Protein AF-0000000085170837 (afdb_homodimer)

InterPro domains:
  IPR007842 HEPN domain [PF05168] (7-121)
  IPR007842 HEPN domain [SM00748] (9-116)

pLDDT: mean 89.17, std 9.28, range [49.88, 97.44]

Solvent-accessible surface area (backbone atoms only — not comparable to full-atom values): 13648 Å² total; per-residue (Å²): 129,58,78,63,39,59,41,30,49,51,49,20,52,46,22,43,51,45,15,51,49,32,64,63,41,80,75,79,62,36,29,35,60,8,21,31,28,13,47,51,17,37,45,34,45,50,44,39,51,33,46,72,69,70,41,82,70,71,97,70,83,52,56,54,62,52,48,58,71,38,32,86,81,38,62,85,51,60,73,53,47,62,66,47,61,43,86,58,74,39,22,68,57,31,72,37,72,94,44,72,49,45,70,68,56,22,51,48,33,43,51,50,25,50,52,48,48,41,51,48,30,49,72,70,70,40,88,117,129,58,79,62,40,59,42,32,49,51,49,20,51,44,22,43,51,46,14,54,50,31,63,62,42,80,74,80,63,37,29,34,61,8,22,33,29,12,47,50,16,37,46,34,46,49,41,38,51,33,44,72,70,70,41,83,70,72,99,68,85,52,57,55,62,51,48,60,71,38,33,86,82,39,61,86,52,60,74,51,47,62,66,47,61,42,87,60,75,38,21,67,58,30,73,38,72,94,44,71,47,46,70,68,55,20,52,50,34,44,51,49,24,50,51,48,49,41,53,49,31,49,74,71,71,42,89,116

Nearest PDB structures (foldseek):
  2hsb-assembly1_A  TM=8.164E-01  e=2.369E-02  Archaeoglobus fulgidus
  3o10-assembly2_C  TM=7.719E-01  e=2.489E-02  Homo sapiens
  2hsb-assembly1_A  TM=8.358E-01  e=2.459E-02  Archaeoglobus fulgidus
  3o10-assembly2_C  TM=7.582E-01  e=2.850E-02  Homo sapiens

Secondary structure (DSSP, 8-state):
--HHHHHHHHHHHHHHHHHHHHHH--SS--THHHHHHHHHHHHHHHHHHHHHTTPPPPS---HHHHHHHHTTT-GGGHHHHHHHHSTT-TTTGGGSTT----HHHHHHHHHHHHHHHHHHHHHTT---/--HHHHHHHHHHHHHHHHHHHHHH--SS--THHHHHHHHHHHHHHHHHHHHHTTPPPPS---HHHHHHHHTTT-GGGHHHHHHHHSTT-TTTGGGSTT----HHHHHHHHHHHHHHHHHHHHHTT---

Sequence (256 aa):
MHPLTAEWISKAKGDFATAQRELRARSSPNYDAACFPAQQCVEKYLKTRLQEAGQVIPRTHDLVVLLNLLLPVEPAWTHLASDLRARTVFGEAFRYPGSSADRTMARDAVRRCAAVRKAVRQSFGLSVMHPLTAEWISKAKGDFATAQRELRARSSPNYDAACFPAQQCVEKYLKTRLQEAGQVIPRTHDLVVLLNLLLPVEPAWTHLASDLRARTVFGEAFRYPGSSADRTMARDAVRRCAAVRKAVRQSFGLSV

Foldseek 3Di:
DPPVLVVLLVLLVVLLVQLVCLLPDDPPRALLRNLQSLLSSLQSLLQSLCVVVVHDRDPDSQNLVSVVSCCVVVVVCPVLNVLSPPPQNVSVVCVDPDDGDDSVSSVSSSVSSVVSSVVSCVVVVHDD/DPPVLVVLLVLLVVLLVQLVCLLPDDPPRALLRNLQSLLSSLQSLLQSLCVVVVHDRDPDSQNLVSVVSCCVVVVVCPVLNVLSPPPQNCSVVCVDPDDGDDSVSSVSSSVSSVVSSVVSCVVVVHDD

Radius of gyration: 18.91 Å; Cα contacts (8 Å, |Δi|>4): 363; chains: 2; bounding box: 36×55×41 Å

Organism: Roseiflexus castenholzii (strain DSM 13941 / HLO8) (NCBI:txid383372)

Structure (mmCIF, N/CA/C/O backbone):
data_AF-0000000085170837-model_v1
#
loop_
_entity.id
_entity.type
_entity.pdbx_description
1 polymer 'HEPN domain protein'
#
loop_
_atom_site.group_PDB
_atom_site.id
_atom_site.type_symbol
_atom_site.label_atom_id
_atom_site.label_alt_id
_atom_site.label_comp_id
_atom_site.label_asym_id
_atom_site.label_entity_id
_atom_site.label_seq_id
_atom_site.pdbx_PDB_ins_code
_atom_site.Cartn_x
_atom_site.Cartn_y
_atom_site.Cartn_z
_atom_site.occupancy
_atom_site.B_iso_or_equiv
_atom_site.auth_seq_id
_atom_site.auth_comp_id
_atom_site.auth_asym_id
_atom_site.auth_atom_id
_atom_site.pdbx_PDB_model_num
ATOM 1 N N . MET A 1 1 ? 9.133 -27.203 0.614 1 67.5 1 MET A N 1
ATOM 2 C CA . MET A 1 1 ? 8.828 -25.781 0.446 1 67.5 1 MET A CA 1
ATOM 3 C C . MET A 1 1 ? 9.797 -24.922 1.242 1 67.5 1 MET A C 1
ATOM 5 O O . MET A 1 1 ? 10.094 -25.219 2.402 1 67.5 1 MET A O 1
ATOM 9 N N . HIS A 1 2 ? 10.477 -23.844 0.53 1 75.88 2 HIS A N 1
ATOM 10 C CA . HIS A 1 2 ? 11.375 -22.938 1.221 1 75.88 2 HIS A CA 1
ATOM 11 C C . HIS A 1 2 ? 10.672 -22.25 2.387 1 75.88 2 HIS A C 1
ATOM 13 O O . HIS A 1 2 ? 9.484 -21.938 2.303 1 75.88 2 HIS A O 1
ATOM 19 N N . PRO A 1 3 ? 11.328 -22.281 3.48 1 74.25 3 PRO A N 1
ATOM 20 C CA . PRO A 1 3 ? 10.703 -21.703 4.672 1 74.25 3 PRO A CA 1
ATOM 21 C C . PRO A 1 3 ? 10.117 -20.328 4.414 1 74.25 3 PRO A C 1
ATOM 23 O O . PRO A 1 3 ? 9.086 -19.969 4.988 1 74.25 3 PRO A O 1
ATOM 26 N N . LEU A 1 4 ? 10.742 -19.625 3.502 1 80.25 4 LEU A N 1
ATOM 27 C CA . LEU A 1 4 ? 10.281 -18.266 3.238 1 80.25 4 LEU A CA 1
ATOM 28 C C . LEU A 1 4 ? 9.07 -18.281 2.309 1 80.25 4 LEU A C 1
ATOM 30 O O . LEU A 1 4 ? 8.336 -17.297 2.236 1 80.25 4 LEU A O 1
ATOM 34 N N . THR A 1 5 ? 8.891 -19.406 1.718 1 84.06 5 THR A N 1
ATOM 35 C CA . THR A 1 5 ? 7.789 -19.516 0.766 1 84.06 5 THR A CA 1
ATOM 36 C C . THR A 1 5 ? 6.445 -19.391 1.475 1 84.06 5 THR A C 1
ATOM 38 O O . THR A 1 5 ? 5.562 -18.656 1.01 1 84.06 5 THR A O 1
ATOM 41 N N . ALA A 1 6 ? 6.355 -19.969 2.594 1 87.5 6 ALA A N 1
ATOM 42 C CA . ALA A 1 6 ? 5.105 -19.922 3.352 1 87.5 6 ALA A CA 1
ATOM 43 C C . ALA A 1 6 ? 4.777 -18.5 3.785 1 87.5 6 ALA A C 1
ATOM 45 O O . ALA A 1 6 ? 3.613 -18.094 3.758 1 87.5 6 ALA A O 1
ATOM 46 N N . GLU A 1 7 ? 5.777 -17.781 4.129 1 88.94 7 GLU A N 1
ATOM 47 C CA . GLU A 1 7 ? 5.562 -16.406 4.559 1 88.94 7 GLU A CA 1
ATOM 48 C C . GLU A 1 7 ? 5.152 -15.516 3.389 1 88.94 7 GLU A C 1
ATOM 50 O O . GLU A 1 7 ? 4.273 -14.656 3.527 1 88.94 7 GLU A O 1
ATOM 55 N N . TRP A 1 8 ? 5.766 -15.742 2.287 1 90.38 8 TRP A N 1
ATOM 56 C CA . TRP A 1 8 ? 5.402 -15 1.086 1 90.38 8 TRP A CA 1
ATOM 57 C C . TRP A 1 8 ? 3.953 -15.273 0.695 1 90.38 8 TRP A C 1
ATOM 59 O O . TRP A 1 8 ? 3.215 -14.344 0.345 1 90.38 8 TRP A O 1
ATOM 69 N N . ILE A 1 9 ? 3.615 -16.5 0.826 1 92.06 9 ILE A N 1
ATOM 70 C CA . ILE A 1 9 ? 2.254 -16.891 0.475 1 92.06 9 ILE A CA 1
ATOM 71 C C . ILE A 1 9 ? 1.269 -16.25 1.451 1 92.06 9 ILE A C 1
ATOM 73 O O . ILE A 1 9 ? 0.206 -15.773 1.048 1 92.06 9 ILE A O 1
ATOM 77 N N . SER A 1 10 ? 1.671 -16.219 2.656 1 92.81 10 SER A N 1
ATOM 78 C CA . SER A 1 10 ? 0.814 -15.609 3.664 1 92.81 10 SER A CA 1
ATOM 79 C C . SER A 1 10 ? 0.611 -14.125 3.383 1 92.81 10 SER A C 1
ATOM 81 O O . SER A 1 10 ? -0.512 -13.617 3.459 1 92.81 10 SER A O 1
ATOM 83 N N . LYS A 1 11 ? 1.678 -13.438 3.045 1 95.06 11 LYS A N 1
ATOM 84 C CA . LYS A 1 11 ? 1.592 -12.016 2.705 1 95.06 11 LYS A CA 1
ATOM 85 C C . LYS A 1 11 ? 0.742 -11.805 1.455 1 95.06 11 LYS A C 1
ATOM 87 O O . LYS A 1 11 ? -0.06 -10.867 1.396 1 95.06 11 LYS A O 1
ATOM 92 N N . ALA A 1 12 ? 0.927 -12.656 0.524 1 95.75 12 ALA A N 1
ATOM 93 C CA . ALA A 1 12 ? 0.156 -12.547 -0.712 1 95.75 12 ALA A CA 1
ATOM 94 C C . ALA A 1 12 ? -1.332 -12.773 -0.451 1 95.75 12 ALA A C 1
ATOM 96 O O . ALA A 1 12 ? -2.178 -12.07 -1.01 1 95.75 12 ALA A O 1
ATOM 97 N N . LYS A 1 13 ? -1.64 -13.742 0.398 1 95.19 13 LYS A N 1
ATOM 98 C CA . LYS A 1 13 ? -3.023 -13.992 0.786 1 95.19 13 LYS A CA 1
ATOM 99 C C . LYS A 1 13 ? -3.645 -12.773 1.453 1 95.19 13 LYS A C 1
ATOM 101 O O . LYS A 1 13 ? -4.797 -12.43 1.187 1 95.19 13 LYS A O 1
ATOM 106 N N . GLY A 1 14 ? -2.877 -12.164 2.281 1 96 14 GLY A N 1
ATOM 107 C CA . GLY A 1 14 ? -3.334 -10.938 2.92 1 96 14 GLY A CA 1
ATOM 108 C C . GLY A 1 14 ? -3.605 -9.82 1.935 1 96 14 GLY A C 1
ATOM 109 O O . GLY A 1 14 ? -4.613 -9.117 2.045 1 96 14 GLY A O 1
ATOM 110 N N . ASP A 1 15 ? -2.701 -9.664 1.006 1 96.5 15 ASP A N 1
ATOM 111 C CA . ASP A 1 15 ? -2.887 -8.648 -0.028 1 96.5 15 ASP A CA 1
ATOM 112 C C . ASP A 1 15 ? -4.164 -8.906 -0.824 1 96.5 15 ASP A C 1
ATOM 114 O O . ASP A 1 15 ? -4.902 -7.969 -1.135 1 96.5 15 ASP A O 1
ATOM 118 N N . PHE A 1 16 ? -4.387 -10.164 -1.108 1 96.88 16 PHE A N 1
ATOM 119 C CA . PHE A 1 16 ? -5.57 -10.516 -1.885 1 96.88 16 PHE A CA 1
ATOM 120 C C . PHE A 1 16 ? -6.844 -10.18 -1.111 1 96.88 16 PHE A C 1
ATOM 122 O O . PHE A 1 16 ? -7.773 -9.594 -1.662 1 96.88 16 PHE A O 1
ATOM 129 N N . ALA A 1 17 ? -6.867 -10.539 0.112 1 97.38 17 ALA A N 1
ATOM 130 C CA . ALA A 1 17 ? -8.023 -10.25 0.959 1 97.38 17 ALA A CA 1
ATOM 131 C C . ALA A 1 17 ? -8.266 -8.75 1.058 1 97.38 17 ALA A C 1
ATOM 133 O O . ALA A 1 17 ? -9.414 -8.297 0.989 1 97.38 17 ALA A O 1
ATOM 134 N N . THR A 1 18 ? -7.223 -8.008 1.18 1 97.12 18 THR A N 1
ATOM 135 C CA . THR A 1 18 ? -7.316 -6.555 1.252 1 97.12 18 THR A CA 1
ATOM 136 C C . THR A 1 18 ? -7.863 -5.984 -0.053 1 97.12 18 THR A C 1
ATOM 138 O O . THR A 1 18 ? -8.75 -5.129 -0.039 1 97.12 18 THR A O 1
ATOM 141 N N . ALA A 1 19 ? -7.332 -6.422 -1.154 1 96.56 19 ALA A N 1
ATOM 142 C CA . ALA A 1 19 ? -7.793 -5.949 -2.457 1 96.56 19 ALA A CA 1
ATOM 143 C C . ALA A 1 19 ? -9.289 -6.191 -2.627 1 96.56 19 ALA A C 1
ATOM 145 O O . ALA A 1 19 ? -10.016 -5.309 -3.09 1 96.56 19 ALA A O 1
ATOM 146 N N . GLN A 1 20 ? -9.688 -7.344 -2.229 1 97.19 20 GLN A N 1
ATOM 147 C CA . GLN A 1 20 ? -11.102 -7.695 -2.336 1 97.19 20 GLN A CA 1
ATOM 148 C C . GLN A 1 20 ? -11.961 -6.805 -1.44 1 97.19 20 GLN A C 1
ATOM 150 O O . GLN A 1 20 ? -13.023 -6.336 -1.856 1 97.19 20 GLN A O 1
ATOM 155 N N . ARG A 1 21 ? -11.484 -6.613 -0.274 1 96.88 21 ARG A N 1
ATOM 156 C CA . ARG A 1 21 ? -12.227 -5.777 0.668 1 96.88 21 ARG A CA 1
ATOM 157 C C . ARG A 1 21 ? -12.344 -4.348 0.153 1 96.88 21 ARG A C 1
ATOM 159 O O . ARG A 1 21 ? -13.422 -3.752 0.211 1 96.88 21 ARG A O 1
ATOM 166 N N . GLU A 1 22 ? -11.273 -3.805 -0.347 1 96.62 22 GLU A N 1
ATOM 167 C CA . GLU A 1 22 ? -11.289 -2.43 -0.838 1 96.62 22 GLU A CA 1
ATOM 168 C C . GLU A 1 22 ? -12.156 -2.301 -2.084 1 96.62 22 GLU A C 1
ATOM 170 O O . GLU A 1 22 ? -12.82 -1.277 -2.283 1 96.62 22 GLU A O 1
ATOM 175 N N . LEU A 1 23 ? -12.141 -3.293 -2.891 1 96.5 23 LEU A N 1
ATOM 176 C CA . LEU A 1 23 ? -12.992 -3.281 -4.074 1 96.5 23 LEU A CA 1
ATOM 177 C C . LEU A 1 23 ? -14.469 -3.221 -3.682 1 96.5 23 LEU A C 1
ATOM 179 O O . LEU A 1 23 ? -15.266 -2.582 -4.367 1 96.5 23 LEU A O 1
ATOM 183 N N . ARG A 1 24 ? -14.789 -3.768 -2.58 1 95.94 24 ARG A N 1
ATOM 184 C CA . ARG A 1 24 ? -16.188 -3.926 -2.182 1 95.94 24 ARG A CA 1
ATOM 185 C C . ARG A 1 24 ? -16.609 -2.816 -1.226 1 95.94 24 ARG A C 1
ATOM 187 O O . ARG A 1 24 ? -17.766 -2.752 -0.818 1 95.94 24 ARG A O 1
ATOM 194 N N . ALA A 1 25 ? -15.695 -2.021 -0.853 1 94.75 25 ALA A N 1
ATOM 195 C CA . ALA A 1 25 ? -16.016 -0.978 0.12 1 94.75 25 ALA A CA 1
ATOM 196 C C . ALA A 1 25 ? -17.172 -0.114 -0.359 1 94.75 25 ALA A C 1
ATOM 198 O O . ALA A 1 25 ? -17.156 0.392 -1.483 1 94.75 25 ALA A O 1
ATOM 199 N N . ARG A 1 26 ? -18.109 0.093 0.498 1 92.06 26 ARG A N 1
ATOM 200 C CA . ARG A 1 26 ? -19.312 0.86 0.152 1 92.06 26 ARG A CA 1
ATOM 201 C C . ARG A 1 26 ? -19.172 2.312 0.597 1 92.06 26 ARG A C 1
ATOM 203 O O . ARG A 1 26 ? -19.625 3.225 -0.103 1 92.06 26 ARG A O 1
ATOM 210 N N . SER A 1 27 ? -18.578 2.463 1.755 1 90.5 27 SER A N 1
ATOM 211 C CA . SER A 1 27 ? -18.359 3.809 2.277 1 90.5 27 SER A CA 1
ATOM 212 C C . SER A 1 27 ? -16.969 4.324 1.925 1 90.5 27 SER A C 1
ATOM 214 O O . SER A 1 27 ? -15.969 3.656 2.191 1 90.5 27 SER A O 1
ATOM 216 N N . SER A 1 28 ? -16.844 5.457 1.284 1 92.38 28 SER A N 1
ATOM 217 C CA . SER A 1 28 ? -15.594 6.098 0.884 1 92.38 28 SER A CA 1
ATOM 218 C C . SER A 1 28 ? -14.75 5.176 0.009 1 92.38 28 SER A C 1
ATOM 220 O O . SER A 1 28 ? -13.594 4.895 0.327 1 92.38 28 SER A O 1
ATOM 222 N N . PRO A 1 29 ? -15.422 4.77 -1.043 1 94.44 29 PRO A N 1
ATOM 223 C CA . PRO A 1 29 ? -14.672 3.867 -1.922 1 94.44 29 PRO A CA 1
ATOM 224 C C . PRO A 1 29 ? -13.359 4.477 -2.408 1 94.44 29 PRO A C 1
ATOM 226 O O . PRO A 1 29 ? -13.297 5.676 -2.686 1 94.44 29 PRO A O 1
ATOM 229 N N . ASN A 1 30 ? -12.297 3.682 -2.379 1 94.62 30 ASN A N 1
ATOM 230 C CA . ASN A 1 30 ? -10.961 4.004 -2.881 1 94.62 30 ASN A CA 1
ATOM 231 C C . ASN A 1 30 ? -10.406 2.893 -3.764 1 94.62 30 ASN A C 1
ATOM 233 O O . ASN A 1 30 ? -9.719 1.993 -3.277 1 94.62 30 ASN A O 1
ATOM 237 N N . TYR A 1 31 ? -10.586 3.092 -5.027 1 95.25 31 TYR A N 1
ATOM 238 C CA . TYR A 1 31 ? -10.242 2.014 -5.949 1 95.25 31 TYR A CA 1
ATOM 239 C C . TYR A 1 31 ? -8.727 1.924 -6.141 1 95.25 31 TYR A C 1
ATOM 241 O O . TYR A 1 31 ? -8.203 0.865 -6.492 1 95.25 31 TYR A O 1
ATOM 249 N N . ASP A 1 32 ? -8.008 2.994 -5.891 1 94.12 32 ASP A N 1
ATOM 250 C CA . ASP A 1 32 ? -6.551 2.936 -5.848 1 94.12 32 ASP A CA 1
ATOM 251 C C . ASP A 1 32 ? -6.074 1.904 -4.828 1 94.12 32 ASP A C 1
ATOM 253 O O . ASP A 1 32 ? -5.117 1.168 -5.082 1 94.12 32 ASP A O 1
ATOM 257 N N . ALA A 1 33 ? -6.809 1.872 -3.736 1 95.5 33 ALA A N 1
ATOM 258 C CA . ALA A 1 33 ? -6.434 1.033 -2.602 1 95.5 33 ALA A CA 1
ATOM 259 C C . ALA A 1 33 ? -6.742 -0.435 -2.879 1 95.5 33 ALA A C 1
ATOM 261 O O . ALA A 1 33 ? -6.277 -1.32 -2.158 1 95.5 33 ALA A O 1
ATOM 262 N N . ALA A 1 34 ? -7.512 -0.725 -3.889 1 95.5 34 ALA A N 1
ATOM 263 C CA . ALA A 1 34 ? -7.715 -2.105 -4.324 1 95.5 34 ALA A CA 1
ATOM 264 C C . ALA A 1 34 ? -6.625 -2.539 -5.301 1 95.5 34 ALA A C 1
ATOM 266 O O . ALA A 1 34 ? -6.188 -3.691 -5.277 1 95.5 34 ALA A O 1
ATOM 267 N N . CYS A 1 35 ? -6.191 -1.585 -6.047 1 93.81 35 CYS A N 1
ATOM 268 C CA . CYS A 1 35 ? -5.25 -1.901 -7.117 1 93.81 35 CYS A CA 1
ATOM 269 C C . CYS A 1 35 ? -3.863 -2.195 -6.555 1 93.81 35 CYS A C 1
ATOM 271 O O . CYS A 1 35 ? -3.195 -3.129 -7 1 93.81 35 CYS A O 1
ATOM 273 N N . PHE A 1 36 ? -3.42 -1.497 -5.555 1 92.88 36 PHE A N 1
ATOM 274 C CA . PHE A 1 36 ? -2.07 -1.645 -5.023 1 92.88 36 PHE A CA 1
ATOM 275 C C . PHE A 1 36 ? -1.888 -3.014 -4.379 1 92.88 36 PHE A C 1
ATOM 277 O O . PHE A 1 36 ? -0.98 -3.762 -4.746 1 92.88 36 PHE A O 1
ATOM 284 N N . PRO A 1 37 ? -2.779 -3.35 -3.523 1 95.69 37 PRO A N 1
ATOM 285 C CA . PRO A 1 37 ? -2.611 -4.684 -2.943 1 95.69 37 PRO A CA 1
ATOM 286 C C . PRO A 1 37 ? -2.773 -5.801 -3.973 1 95.69 37 PRO A C 1
ATOM 288 O O . PRO A 1 37 ? -2.145 -6.855 -3.85 1 95.69 37 PRO A O 1
ATOM 291 N N . ALA A 1 38 ? -3.629 -5.609 -4.914 1 94.88 38 ALA A N 1
ATOM 292 C CA . ALA A 1 38 ? -3.752 -6.609 -5.969 1 94.88 38 ALA A CA 1
ATOM 293 C C . ALA A 1 38 ? -2.422 -6.816 -6.691 1 94.88 38 ALA A C 1
ATOM 295 O O . ALA A 1 38 ? -2.018 -7.953 -6.945 1 94.88 38 ALA A O 1
ATOM 296 N N . GLN A 1 39 ? -1.828 -5.734 -6.992 1 93.19 39 GLN A N 1
ATOM 297 C CA . GLN A 1 39 ? -0.528 -5.809 -7.652 1 93.19 39 GLN A CA 1
ATOM 298 C C . GLN A 1 39 ? 0.51 -6.465 -6.75 1 93.19 39 GLN A C 1
ATOM 300 O O . GLN A 1 39 ? 1.306 -7.289 -7.203 1 93.19 39 GLN A O 1
ATOM 305 N N . GLN A 1 40 ? 0.543 -6.07 -5.477 1 93.94 40 GLN A N 1
ATOM 306 C CA . GLN A 1 40 ? 1.468 -6.668 -4.52 1 93.94 40 GLN A CA 1
ATOM 307 C C . GLN A 1 40 ? 1.232 -8.172 -4.395 1 93.94 40 GLN A C 1
ATOM 309 O O . GLN A 1 40 ? 2.184 -8.945 -4.277 1 93.94 40 GLN A O 1
ATOM 314 N N . CYS A 1 41 ? 0.014 -8.539 -4.406 1 95.44 41 CYS A N 1
ATOM 315 C CA . CYS A 1 41 ? -0.351 -9.953 -4.348 1 95.44 41 CYS A CA 1
ATOM 316 C C . CYS A 1 41 ? 0.255 -10.727 -5.516 1 95.44 41 CYS A C 1
ATOM 318 O O . CYS A 1 41 ? 0.919 -11.742 -5.312 1 95.44 41 CYS A O 1
ATOM 320 N N . VAL A 1 42 ? 0.062 -10.188 -6.688 1 94.69 42 VAL A N 1
ATOM 321 C CA . VAL A 1 42 ? 0.585 -10.828 -7.891 1 94.69 42 VAL A CA 1
ATOM 322 C C . VAL A 1 42 ? 2.107 -10.922 -7.809 1 94.69 42 VAL A C 1
ATOM 324 O O . VAL A 1 42 ? 2.688 -11.977 -8.062 1 94.69 42 VAL A O 1
ATOM 327 N N . GLU A 1 43 ? 2.684 -9.859 -7.457 1 94.06 43 GLU A N 1
ATOM 328 C CA . GLU A 1 43 ? 4.137 -9.805 -7.332 1 94.06 43 GLU A CA 1
ATOM 329 C C . GLU A 1 43 ? 4.652 -10.875 -6.375 1 94.06 43 GLU A C 1
ATOM 331 O O . GLU A 1 43 ? 5.57 -11.625 -6.711 1 94.06 43 GLU A O 1
ATOM 336 N N . LYS A 1 44 ? 4.078 -10.961 -5.254 1 95 44 LYS A N 1
ATOM 337 C CA . LYS A 1 44 ? 4.535 -11.891 -4.23 1 95 44 LYS A CA 1
ATOM 338 C C . LYS A 1 44 ? 4.344 -13.336 -4.68 1 95 44 LYS A C 1
ATOM 340 O O . LYS A 1 44 ? 5.207 -14.188 -4.449 1 95 44 LYS A O 1
ATOM 345 N N . TYR A 1 45 ? 3.252 -13.617 -5.281 1 95.06 45 TYR A N 1
ATOM 346 C CA . TYR A 1 45 ? 3.029 -14.969 -5.777 1 95.06 45 TYR A CA 1
ATOM 347 C C . TYR A 1 45 ? 4.047 -15.336 -6.852 1 95.06 45 TYR A C 1
ATOM 349 O O . TYR A 1 45 ? 4.59 -16.438 -6.852 1 95.06 45 TYR A O 1
ATOM 357 N N . LEU A 1 46 ? 4.312 -14.438 -7.75 1 94.5 46 LEU A N 1
ATOM 358 C CA . LEU A 1 46 ? 5.301 -14.711 -8.789 1 94.5 46 LEU A CA 1
ATOM 359 C C . LEU A 1 46 ? 6.688 -14.906 -8.18 1 94.5 46 LEU A C 1
ATOM 361 O O . LEU A 1 46 ? 7.414 -15.828 -8.57 1 94.5 46 LEU A O 1
ATOM 365 N N . LYS A 1 47 ? 7.027 -14.125 -7.227 1 94.19 47 LYS A N 1
ATOM 366 C CA . LYS A 1 47 ? 8.328 -14.227 -6.574 1 94.19 47 LYS A CA 1
ATOM 367 C C . LYS A 1 47 ? 8.445 -15.531 -5.789 1 94.19 47 LYS A C 1
ATOM 369 O O . LYS A 1 47 ? 9.516 -16.141 -5.738 1 94.19 47 LYS A O 1
ATOM 374 N N . THR A 1 48 ? 7.367 -15.859 -5.168 1 93.56 48 THR A N 1
ATOM 375 C CA . THR A 1 48 ? 7.359 -17.125 -4.445 1 93.56 48 THR A CA 1
ATOM 376 C C . THR A 1 48 ? 7.637 -18.297 -5.395 1 93.56 48 THR A C 1
ATOM 378 O O . THR A 1 48 ? 8.406 -19.203 -5.066 1 93.56 48 THR A O 1
ATOM 381 N N . ARG A 1 49 ? 7.047 -18.281 -6.531 1 94.25 49 ARG A N 1
ATOM 382 C CA . ARG A 1 49 ? 7.246 -19.344 -7.508 1 94.25 49 ARG A CA 1
ATOM 383 C C . ARG A 1 49 ? 8.68 -19.344 -8.031 1 94.25 49 ARG A C 1
ATOM 385 O O . ARG A 1 49 ? 9.258 -20.406 -8.281 1 94.25 49 ARG A O 1
ATOM 392 N N . LEU A 1 50 ? 9.18 -18.156 -8.258 1 93.75 50 LEU A N 1
ATOM 393 C CA . LEU A 1 50 ? 10.578 -18.047 -8.664 1 93.75 50 LEU A CA 1
ATOM 394 C C . LEU A 1 50 ? 11.5 -18.688 -7.625 1 93.75 50 LEU A C 1
ATOM 396 O O . LEU A 1 50 ? 12.375 -19.484 -7.969 1 93.75 50 LEU A O 1
ATOM 400 N N . GLN A 1 51 ? 11.25 -18.375 -6.422 1 90.69 51 GLN A N 1
ATOM 401 C CA . GLN A 1 51 ? 12.047 -18.938 -5.332 1 90.69 51 GLN A CA 1
ATOM 402 C C . GLN A 1 51 ? 11.961 -20.469 -5.309 1 90.69 51 GLN A C 1
ATOM 404 O O . GLN A 1 51 ? 12.977 -21.141 -5.145 1 90.69 51 GLN A O 1
ATOM 409 N N . GLU A 1 52 ? 10.812 -20.969 -5.453 1 91.62 52 GLU A N 1
ATOM 410 C CA . GLU A 1 52 ? 10.602 -22.406 -5.418 1 91.62 52 GLU A CA 1
ATOM 411 C C . GLU A 1 52 ? 11.25 -23.094 -6.617 1 91.62 52 GLU A C 1
ATOM 413 O O . GLU A 1 52 ? 11.586 -24.281 -6.555 1 91.62 52 GLU A O 1
ATOM 418 N N . ALA A 1 53 ? 11.359 -22.375 -7.672 1 91.94 53 ALA A N 1
ATOM 419 C CA . ALA A 1 53 ? 12 -22.906 -8.875 1 91.94 53 ALA A CA 1
ATOM 420 C C . ALA A 1 53 ? 13.523 -22.797 -8.781 1 91.94 53 ALA A C 1
ATOM 422 O O . ALA A 1 53 ? 14.234 -23.156 -9.719 1 91.94 53 ALA A O 1
ATOM 423 N N . GLY A 1 54 ? 14 -22.25 -7.684 1 88.94 54 GLY A N 1
ATOM 424 C CA . GLY A 1 54 ? 15.438 -22.141 -7.477 1 88.94 54 GLY A CA 1
ATOM 425 C C . GLY A 1 54 ? 16.062 -20.953 -8.172 1 88.94 54 GLY A C 1
ATOM 426 O O . GLY A 1 54 ? 17.266 -20.906 -8.391 1 88.94 54 GLY A O 1
ATOM 427 N N . GLN A 1 55 ? 15.211 -20.109 -8.578 1 89.56 55 GLN A N 1
ATOM 428 C CA . GLN A 1 55 ? 15.695 -18.922 -9.258 1 89.56 55 GLN A CA 1
ATOM 429 C C . GLN A 1 55 ? 15.914 -17.781 -8.266 1 89.56 55 GLN A C 1
ATOM 431 O O . GLN A 1 55 ? 15.32 -17.75 -7.191 1 89.56 55 GLN A O 1
ATOM 436 N N . VAL A 1 56 ? 16.781 -16.906 -8.641 1 87.25 56 VAL A N 1
ATOM 437 C CA . VAL A 1 56 ? 17.016 -15.703 -7.844 1 87.25 56 VAL A CA 1
ATOM 438 C C . VAL A 1 56 ? 15.844 -14.734 -8.008 1 87.25 56 VAL A C 1
ATOM 440 O O . VAL A 1 56 ? 15.383 -14.5 -9.125 1 87.25 56 VAL A O 1
ATOM 443 N N . ILE A 1 57 ? 15.367 -14.258 -6.922 1 86.44 57 ILE A N 1
ATOM 444 C CA . ILE A 1 57 ? 14.305 -13.258 -6.957 1 86.44 57 ILE A CA 1
ATOM 445 C C . ILE A 1 57 ? 14.891 -11.898 -7.328 1 86.44 57 ILE A C 1
ATOM 447 O O . ILE A 1 57 ? 15.711 -11.352 -6.594 1 86.44 57 ILE A O 1
ATOM 451 N N . PRO A 1 58 ? 14.469 -11.367 -8.398 1 89.44 58 PRO A N 1
ATOM 452 C CA . PRO A 1 58 ? 15.016 -10.062 -8.797 1 89.44 58 PRO A CA 1
A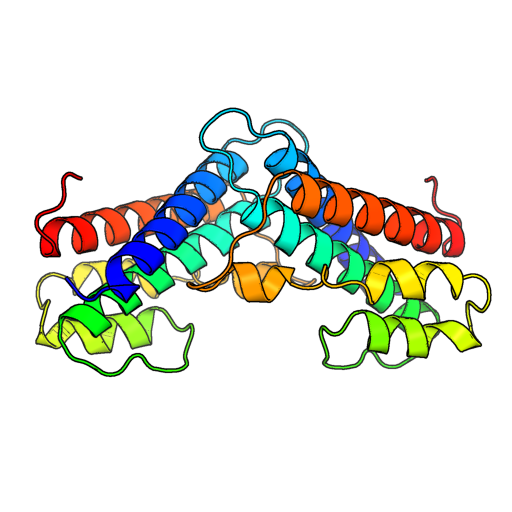TOM 453 C C . PRO A 1 58 ? 14.469 -8.914 -7.957 1 89.44 58 PRO A C 1
ATOM 455 O O . PRO A 1 58 ? 13.422 -9.047 -7.32 1 89.44 58 PRO A O 1
ATOM 458 N N . ARG A 1 59 ? 15.211 -7.809 -7.965 1 86.88 59 ARG A N 1
ATOM 459 C CA . ARG A 1 59 ? 14.766 -6.602 -7.273 1 86.88 59 ARG A CA 1
ATOM 460 C C . ARG A 1 59 ? 13.906 -5.734 -8.188 1 86.88 59 ARG A C 1
ATOM 462 O O . ARG A 1 59 ? 14.328 -4.664 -8.617 1 86.88 59 ARG A O 1
ATOM 469 N N . THR A 1 60 ? 12.805 -6.176 -8.609 1 86.69 60 THR A N 1
ATOM 470 C CA . THR A 1 60 ? 11.875 -5.445 -9.461 1 86.69 60 THR A CA 1
ATOM 471 C C . THR A 1 60 ? 10.43 -5.719 -9.047 1 86.69 60 THR A C 1
ATOM 473 O O . THR A 1 60 ? 10.125 -6.777 -8.492 1 86.69 60 THR A O 1
ATOM 476 N N . HIS A 1 61 ? 9.656 -4.734 -9.352 1 86.56 61 HIS A N 1
ATOM 477 C CA . HIS A 1 61 ? 8.227 -4.887 -9.117 1 86.56 61 HIS A CA 1
ATOM 478 C C . HIS A 1 61 ? 7.465 -5.035 -10.43 1 86.56 61 HIS A C 1
ATOM 480 O O . HIS A 1 61 ? 6.234 -5.082 -10.43 1 86.56 61 HIS A O 1
ATOM 486 N N . ASP A 1 62 ? 8.18 -5.125 -11.453 1 88.19 62 ASP A N 1
ATOM 487 C CA . ASP A 1 62 ? 7.543 -5.27 -12.758 1 88.19 62 ASP A CA 1
ATOM 488 C C . ASP A 1 62 ? 6.996 -6.684 -12.945 1 88.19 62 ASP A C 1
ATOM 490 O O . ASP A 1 62 ? 7.766 -7.641 -13.062 1 88.19 62 ASP A O 1
ATOM 494 N N . LEU A 1 63 ? 5.746 -6.754 -13.094 1 91.44 63 LEU A N 1
ATOM 495 C CA . LEU A 1 63 ? 5.074 -8.047 -13.109 1 91.44 63 LEU A CA 1
ATOM 496 C C . LEU A 1 63 ? 5.391 -8.805 -14.391 1 91.44 63 LEU A C 1
ATOM 498 O O . LEU A 1 63 ? 5.488 -10.039 -14.383 1 91.44 63 LEU A O 1
ATOM 502 N N . VAL A 1 64 ? 5.551 -8.078 -15.461 1 89.75 64 VAL A N 1
ATOM 503 C CA . VAL A 1 64 ? 5.84 -8.711 -16.75 1 89.75 64 VAL A 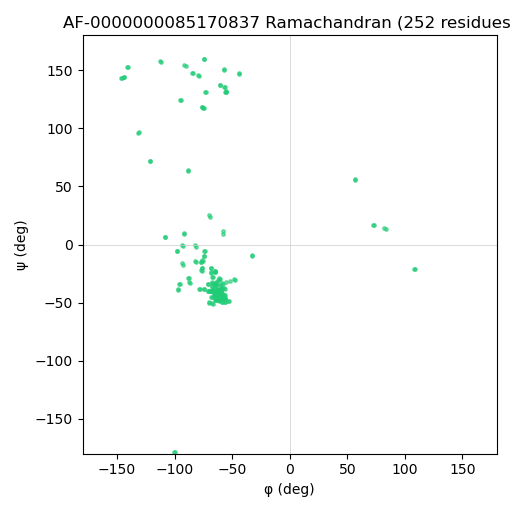CA 1
ATOM 504 C C . VAL A 1 64 ? 7.242 -9.312 -16.719 1 89.75 64 VAL A C 1
ATOM 506 O O . VAL A 1 64 ? 7.457 -10.43 -17.203 1 89.75 64 VAL A O 1
ATOM 509 N N . VAL A 1 65 ? 8.133 -8.617 -16.141 1 91.44 65 VAL A N 1
ATOM 510 C CA . VAL A 1 65 ? 9.5 -9.117 -16 1 91.44 65 VAL A CA 1
ATOM 511 C C . VAL A 1 65 ? 9.5 -10.383 -15.148 1 91.44 65 VAL A C 1
ATOM 513 O O . VAL A 1 65 ? 10.133 -11.383 -15.508 1 91.44 65 VAL A O 1
ATOM 516 N N . LEU A 1 66 ? 8.773 -10.367 -14.078 1 93.56 66 LEU A N 1
ATOM 517 C CA . LEU A 1 66 ? 8.695 -11.516 -13.188 1 93.56 66 LEU A CA 1
ATOM 518 C C . LEU A 1 66 ? 8.094 -12.719 -13.898 1 93.56 66 LEU A C 1
ATOM 520 O O . LEU A 1 66 ? 8.602 -13.836 -13.781 1 93.56 66 LEU A O 1
ATOM 524 N N . LEU A 1 67 ? 7.078 -12.477 -14.609 1 93.56 67 LEU A N 1
ATOM 525 C CA . LEU A 1 67 ? 6.43 -13.562 -15.344 1 93.56 67 LEU A CA 1
ATOM 526 C C . LEU A 1 67 ? 7.367 -14.156 -16.391 1 93.56 67 LEU A C 1
ATOM 528 O O . LEU A 1 67 ? 7.473 -15.375 -16.516 1 93.56 67 LEU A O 1
ATOM 532 N N . ASN A 1 68 ? 8.047 -13.297 -17.062 1 93.38 68 ASN A N 1
ATOM 533 C CA . ASN A 1 68 ? 8.961 -13.758 -18.109 1 93.38 68 ASN A CA 1
ATOM 534 C C . ASN A 1 68 ? 10.047 -14.664 -17.547 1 93.38 68 ASN A C 1
ATOM 536 O O . ASN A 1 68 ? 10.461 -15.625 -18.188 1 93.38 68 ASN A O 1
ATOM 540 N N . LEU A 1 69 ? 10.461 -14.391 -16.406 1 94.69 69 LEU A N 1
ATOM 541 C CA . LEU A 1 69 ? 11.469 -15.211 -15.742 1 94.69 69 LEU A CA 1
ATOM 542 C C . LEU A 1 69 ? 10.906 -16.578 -15.391 1 94.69 69 LEU A C 1
ATOM 544 O O . LEU A 1 69 ? 11.656 -17.547 -15.266 1 94.69 69 LEU A O 1
ATOM 548 N N . LEU A 1 70 ? 9.625 -16.641 -15.266 1 95.75 70 LEU A N 1
ATOM 549 C CA . LEU A 1 70 ? 8.992 -17.875 -14.82 1 95.75 70 LEU A CA 1
ATOM 550 C C . LEU A 1 70 ? 8.578 -18.734 -16.016 1 95.75 70 LEU A C 1
ATOM 552 O O . LEU A 1 70 ? 8.328 -19.922 -15.867 1 95.75 70 LEU A O 1
ATOM 556 N N . LEU A 1 71 ? 8.508 -18.156 -17.188 1 94.31 71 LEU A N 1
ATOM 557 C CA . LEU A 1 71 ? 7.93 -18.844 -18.344 1 94.31 71 LEU A CA 1
ATOM 558 C C . LEU A 1 71 ? 8.75 -20.062 -18.719 1 94.31 71 LEU A C 1
ATOM 560 O O . LEU A 1 71 ? 8.195 -21.078 -19.141 1 94.31 71 LEU A O 1
ATOM 564 N N . PRO A 1 72 ? 10.047 -20.078 -18.578 1 94.88 72 PRO A N 1
ATOM 565 C CA . PRO A 1 72 ? 10.789 -21.297 -18.859 1 94.88 72 PRO A CA 1
ATOM 566 C C . PRO A 1 72 ? 10.375 -22.469 -17.969 1 94.88 72 PRO A C 1
ATOM 568 O O . PRO A 1 72 ? 10.453 -23.625 -18.391 1 94.88 72 PRO A O 1
ATOM 571 N N . VAL A 1 73 ? 9.938 -22.234 -16.797 1 93.69 73 VAL A N 1
ATOM 572 C CA . VAL A 1 73 ? 9.531 -23.266 -15.844 1 93.69 73 VAL A CA 1
ATOM 573 C C . VAL A 1 73 ? 8.023 -23.484 -15.93 1 93.69 73 VAL A C 1
ATOM 575 O O . VAL A 1 73 ? 7.547 -24.594 -15.695 1 93.69 73 VAL A O 1
ATOM 578 N N . GLU A 1 74 ? 7.312 -22.422 -16.203 1 94.81 74 GLU A N 1
ATOM 579 C CA . GLU A 1 74 ? 5.855 -22.469 -16.328 1 94.81 74 GLU A CA 1
ATOM 580 C C . GLU A 1 74 ? 5.41 -22 -17.703 1 94.81 74 GLU A C 1
ATOM 582 O O . GLU A 1 74 ? 4.75 -20.953 -17.828 1 94.81 74 GLU A O 1
ATOM 587 N N . PRO A 1 75 ? 5.633 -22.781 -18.703 1 93.88 75 PRO A N 1
ATOM 588 C CA . PRO A 1 75 ? 5.328 -22.328 -20.062 1 93.88 75 PRO A CA 1
ATOM 589 C C . PRO A 1 75 ? 3.836 -22.094 -20.297 1 93.88 75 PRO A C 1
ATOM 591 O O . PRO A 1 75 ? 3.455 -21.297 -21.156 1 93.88 75 PRO A O 1
ATOM 594 N N . ALA A 1 76 ? 2.955 -22.719 -19.5 1 92.5 76 ALA A N 1
ATOM 595 C CA . ALA A 1 76 ? 1.51 -22.594 -19.656 1 92.5 76 ALA A CA 1
ATOM 596 C C . ALA A 1 76 ? 1.024 -21.234 -19.172 1 92.5 76 ALA A C 1
ATOM 598 O O . ALA A 1 76 ? -0.136 -20.875 -19.375 1 92.5 76 ALA A O 1
ATOM 599 N N . TRP A 1 77 ? 1.925 -20.406 -18.578 1 94.19 77 TRP A N 1
ATOM 600 C CA . TRP A 1 77 ? 1.508 -19.141 -17.984 1 94.19 77 TRP A CA 1
ATOM 601 C C . TRP A 1 77 ? 1.612 -18 -19 1 94.19 77 TRP A C 1
ATOM 603 O O . TRP A 1 77 ? 1.4 -16.844 -18.656 1 94.19 77 TRP A O 1
ATOM 613 N N . THR A 1 78 ? 1.85 -18.297 -20.234 1 91.44 78 THR A N 1
ATOM 614 C CA . THR A 1 78 ? 1.949 -17.297 -21.297 1 91.44 78 THR A CA 1
ATOM 615 C C . THR A 1 78 ? 0.659 -16.484 -21.391 1 91.44 78 THR A C 1
ATOM 617 O O . THR A 1 78 ? 0.69 -15.297 -21.703 1 91.44 78 THR A O 1
ATOM 620 N N . HIS A 1 79 ? -0.458 -17.094 -21.125 1 88.5 79 HIS A N 1
ATOM 621 C CA . HIS A 1 79 ? -1.749 -16.422 -21.219 1 88.5 79 HIS A CA 1
ATOM 622 C C . HIS A 1 79 ? -1.9 -15.359 -20.141 1 88.5 79 HIS A C 1
ATOM 624 O O . HIS A 1 79 ? -2.703 -14.43 -20.281 1 88.5 79 HIS A O 1
ATOM 630 N N . LEU A 1 80 ? -1.102 -15.492 -19.094 1 88.56 80 LEU A N 1
ATOM 631 C CA . LEU A 1 80 ? -1.155 -14.508 -18.016 1 88.56 80 LEU A CA 1
ATOM 632 C C . LEU A 1 80 ? -0.455 -13.219 -18.406 1 88.56 80 LEU A C 1
ATOM 634 O O . LEU A 1 80 ? -0.691 -12.164 -17.812 1 88.56 80 LEU A O 1
ATOM 638 N N . ALA A 1 81 ? 0.393 -13.312 -19.391 1 83.44 81 ALA A N 1
ATOM 639 C CA . ALA A 1 81 ? 1.198 -12.164 -19.812 1 83.44 81 ALA A CA 1
ATOM 640 C C . ALA A 1 81 ? 0.314 -11.016 -20.281 1 83.44 81 ALA A C 1
ATOM 642 O O . ALA A 1 81 ? 0.557 -9.859 -19.953 1 83.44 81 ALA A O 1
ATOM 643 N N . SER A 1 82 ? -0.622 -11.297 -21.109 1 77.56 82 SER A N 1
ATOM 644 C CA . SER A 1 82 ? -1.514 -10.266 -21.625 1 77.56 82 SER A CA 1
ATOM 645 C C . SER A 1 82 ? -2.26 -9.562 -20.5 1 77.56 82 SER A C 1
ATOM 647 O O . SER A 1 82 ? -2.447 -8.352 -20.516 1 77.56 82 SER A O 1
ATOM 649 N N . ASP A 1 83 ? -2.633 -10.312 -19.5 1 77 83 ASP A N 1
ATOM 650 C CA . ASP A 1 83 ? -3.342 -9.766 -18.344 1 77 83 ASP A CA 1
ATOM 651 C C . ASP A 1 83 ? -2.439 -8.836 -17.531 1 77 83 ASP A C 1
ATOM 653 O O . ASP A 1 83 ? -2.895 -7.812 -17.016 1 77 83 ASP A O 1
ATOM 657 N N . LEU A 1 84 ? -1.194 -9.188 -17.547 1 84.06 84 LEU A N 1
ATOM 658 C CA . LEU A 1 84 ? -0.275 -8.438 -16.703 1 84.06 84 LEU A CA 1
ATOM 659 C C . LEU A 1 84 ? 0.277 -7.227 -17.453 1 84.06 84 LEU A C 1
ATOM 661 O O . LEU A 1 84 ? 0.666 -6.234 -16.828 1 84.06 84 LEU A O 1
ATOM 665 N N . ARG A 1 85 ? 0.381 -7.309 -18.844 1 74.62 85 ARG A N 1
ATOM 666 C CA . ARG A 1 85 ? 0.863 -6.203 -19.656 1 74.62 85 ARG A CA 1
ATOM 667 C C . ARG A 1 85 ? -0.148 -5.062 -19.688 1 74.62 85 ARG A C 1
ATOM 669 O O . ARG A 1 85 ? 0.232 -3.889 -19.719 1 74.62 85 ARG A O 1
ATOM 676 N N . ALA A 1 86 ? -1.327 -5.496 -19.984 1 62.41 86 ALA A N 1
ATOM 677 C CA . ALA A 1 86 ? -2.33 -4.438 -20.047 1 62.41 86 ALA A CA 1
ATOM 678 C C . ALA A 1 86 ? -2.189 -3.473 -18.875 1 62.41 86 ALA A C 1
ATOM 680 O O . ALA A 1 86 ? -1.637 -3.83 -17.828 1 62.41 86 ALA A O 1
ATOM 681 N N . ARG A 1 87 ? -2.518 -2.115 -19.109 1 53.56 87 ARG A N 1
ATOM 682 C CA . ARG A 1 87 ? -2.379 -0.846 -18.406 1 53.56 87 ARG A CA 1
ATOM 683 C C . ARG A 1 87 ? -2.49 -1.045 -16.891 1 53.56 87 ARG A C 1
ATOM 685 O O . ARG A 1 87 ? -2.598 -0.075 -16.141 1 53.56 87 ARG A O 1
ATOM 692 N N . THR A 1 88 ? -2.869 -2.23 -16.469 1 49.88 88 THR A N 1
ATOM 693 C CA . THR A 1 88 ? -3.246 -2.338 -15.062 1 49.88 88 THR A CA 1
ATOM 694 C C . THR A 1 88 ? -2.111 -1.859 -14.164 1 49.88 88 THR A C 1
ATOM 696 O O . THR A 1 88 ? -2.34 -1.507 -13 1 49.88 88 THR A O 1
ATOM 699 N N . VAL A 1 89 ? -0.747 -2.357 -14.484 1 53.62 89 VAL A N 1
ATOM 700 C CA . VAL A 1 89 ? -0.058 -2.729 -13.25 1 53.62 89 VAL A CA 1
ATOM 701 C C . VAL A 1 89 ? 0.016 -1.522 -12.312 1 53.62 89 VAL A C 1
ATOM 703 O O . VAL A 1 89 ? 1.078 -1.218 -11.766 1 53.62 89 VAL A O 1
ATOM 706 N N . PHE A 1 90 ? -0.683 -0.449 -12.648 1 61 90 PHE A N 1
ATOM 707 C CA . PHE A 1 90 ? -0.394 0.879 -12.117 1 61 90 PHE A CA 1
ATOM 708 C C . PHE A 1 90 ? -0.76 0.969 -10.641 1 61 90 PHE A C 1
ATOM 710 O O . PHE A 1 90 ? -1.118 2.041 -10.148 1 61 90 PHE A O 1
ATOM 717 N N . GLY A 1 91 ? -0.756 -0.146 -10.008 1 71.88 91 GLY A N 1
ATOM 718 C CA . GLY A 1 91 ? -1.067 0.06 -8.609 1 71.88 91 GLY A CA 1
ATOM 719 C C . GLY A 1 91 ? -0.201 1.121 -7.953 1 71.88 91 GLY A C 1
ATOM 720 O O . GLY A 1 91 ? -0.706 1.987 -7.234 1 71.88 91 GLY A O 1
ATOM 721 N N . GLU A 1 92 ? 0.976 1.161 -8.469 1 80.56 92 GLU A N 1
ATOM 722 C CA . GLU A 1 92 ? 1.911 2.121 -7.891 1 80.56 92 GLU A CA 1
ATOM 723 C C . GLU A 1 92 ? 1.625 3.537 -8.383 1 80.56 92 GLU A C 1
ATOM 725 O O . GLU A 1 92 ? 1.699 4.496 -7.609 1 80.56 92 GLU A O 1
ATOM 730 N N . ALA A 1 93 ? 1.28 3.668 -9.609 1 83.81 93 ALA A N 1
ATOM 731 C CA . ALA A 1 93 ? 1.024 4.977 -10.211 1 83.81 93 ALA A CA 1
ATOM 732 C C . ALA A 1 93 ? -0.169 5.656 -9.547 1 83.81 93 ALA A C 1
ATOM 734 O O . ALA A 1 93 ? -0.199 6.883 -9.414 1 83.81 93 ALA A O 1
ATOM 735 N N . PHE A 1 94 ? -1.087 4.867 -9.133 1 89.19 94 PHE A N 1
ATOM 736 C CA . PHE A 1 94 ? -2.324 5.402 -8.578 1 89.19 94 PHE A CA 1
ATOM 737 C C . PHE A 1 94 ? -2.092 5.949 -7.172 1 89.19 94 PHE A C 1
ATOM 739 O O . PHE A 1 94 ? -2.945 6.652 -6.625 1 89.19 94 PHE A O 1
ATOM 746 N N . ARG A 1 95 ? -0.919 5.672 -6.641 1 88.31 95 ARG A N 1
ATOM 747 C CA . ARG A 1 95 ? -0.621 6.148 -5.293 1 88.31 95 ARG A CA 1
ATOM 748 C C . ARG A 1 95 ? -0.286 7.633 -5.301 1 88.31 95 ARG A C 1
ATOM 750 O O . ARG A 1 95 ? -0.306 8.289 -4.254 1 88.31 95 ARG A O 1
ATOM 757 N N . TYR A 1 96 ? -0.024 8.117 -6.48 1 85.94 96 TYR A N 1
ATOM 758 C CA . TYR A 1 96 ? 0.404 9.5 -6.594 1 85.94 96 TYR A CA 1
ATOM 759 C C . TYR A 1 96 ? -0.651 10.344 -7.305 1 85.94 96 TYR A C 1
ATOM 761 O O . TYR A 1 96 ? -1.505 9.805 -8.016 1 85.94 96 TYR A O 1
ATOM 769 N N . PRO A 1 97 ? -0.56 11.656 -7.031 1 86.69 97 PRO A N 1
ATOM 770 C CA . PRO A 1 97 ? -1.492 12.539 -7.727 1 86.69 97 PRO A CA 1
ATOM 771 C C . PRO A 1 97 ? -1.39 12.43 -9.25 1 86.69 97 PRO A C 1
ATOM 773 O O . PRO A 1 97 ? -0.31 12.156 -9.781 1 86.69 97 PRO A O 1
ATOM 776 N N . GLY A 1 98 ? -2.531 12.695 -9.945 1 86 98 GLY A N 1
ATOM 777 C CA . GLY A 1 98 ? -2.525 12.719 -11.398 1 86 98 GLY A CA 1
ATOM 778 C C . GLY A 1 98 ? -3.232 11.523 -12.016 1 86 98 GLY A C 1
ATOM 779 O O . GLY A 1 98 ? -3.605 11.562 -13.188 1 86 98 GLY A O 1
ATOM 780 N N . SER A 1 99 ? -3.371 10.484 -11.289 1 86.44 99 SER A N 1
ATOM 781 C CA . SER A 1 99 ? -4.07 9.305 -11.797 1 86.44 99 SER A CA 1
ATOM 782 C C . SER A 1 99 ? -4.832 8.594 -10.688 1 86.44 99 SER A C 1
ATOM 784 O O . SER A 1 99 ? -4.375 8.555 -9.539 1 86.44 99 SER A O 1
ATOM 786 N N . SER A 1 100 ? -5.984 8.078 -11.039 1 90.94 100 SER A N 1
ATOM 787 C CA . SER A 1 100 ? -6.797 7.297 -10.117 1 90.94 100 SER A CA 1
ATOM 788 C C . SER A 1 100 ? -7.504 6.152 -10.828 1 90.94 100 SER A C 1
ATOM 790 O O . SER A 1 100 ? -7.852 6.27 -12.008 1 90.94 100 SER A O 1
ATOM 792 N N . ALA A 1 101 ? -7.602 5.129 -10.148 1 92.88 101 ALA A N 1
ATOM 793 C CA . ALA A 1 101 ? -8.336 3.982 -10.688 1 92.88 101 ALA A CA 1
ATOM 794 C C . ALA A 1 101 ? -9.836 4.18 -10.539 1 92.88 101 ALA A C 1
ATOM 796 O O . ALA A 1 101 ? -10.305 4.805 -9.586 1 92.88 101 ALA A O 1
ATOM 797 N N . ASP A 1 102 ? -10.555 3.689 -11.492 1 92.81 102 ASP A N 1
ATOM 798 C CA . ASP A 1 102 ? -12 3.572 -11.328 1 92.81 102 ASP A CA 1
ATOM 799 C C . ASP A 1 102 ? -12.398 2.143 -10.969 1 92.81 102 ASP A C 1
ATOM 801 O O . ASP A 1 102 ? -11.539 1.275 -10.805 1 92.81 102 ASP A O 1
ATOM 805 N N . ARG A 1 103 ? -13.719 1.975 -10.844 1 94.62 103 ARG A N 1
ATOM 806 C CA . ARG A 1 103 ? -14.227 0.682 -10.391 1 94.62 103 ARG A CA 1
ATOM 807 C C . ARG A 1 103 ? -13.844 -0.426 -11.367 1 94.62 103 ARG A C 1
ATOM 809 O O . ARG A 1 103 ? -13.484 -1.528 -10.953 1 94.62 103 ARG A O 1
ATOM 816 N N . THR A 1 104 ? -13.906 -0.189 -12.586 1 94 104 THR A N 1
ATOM 817 C CA . THR A 1 104 ? -13.594 -1.176 -13.609 1 94 104 THR A CA 1
ATOM 818 C C . THR A 1 104 ? -12.133 -1.59 -13.539 1 94 104 THR A C 1
ATOM 820 O O . THR A 1 104 ? -11.812 -2.779 -13.602 1 94 104 THR A O 1
ATOM 823 N N . MET A 1 105 ? -11.289 -0.654 -13.391 1 91.38 105 MET A N 1
ATOM 824 C CA . MET A 1 105 ? -9.859 -0.921 -13.281 1 91.38 105 MET A CA 1
ATOM 825 C C . MET A 1 105 ? -9.555 -1.759 -12.047 1 91.38 105 MET A C 1
ATOM 827 O O . MET A 1 105 ? -8.75 -2.693 -12.102 1 91.38 105 MET A O 1
ATOM 831 N N . ALA A 1 106 ? -10.195 -1.378 -10.977 1 94.31 106 ALA A N 1
ATOM 832 C CA . ALA A 1 106 ? -9.984 -2.115 -9.727 1 94.31 106 ALA A CA 1
ATOM 833 C C . ALA A 1 106 ? -10.484 -3.553 -9.859 1 94.31 106 ALA A C 1
ATOM 835 O O . ALA A 1 106 ? -9.812 -4.488 -9.406 1 94.31 106 ALA A O 1
ATOM 836 N N . ARG A 1 107 ? -11.625 -3.717 -10.445 1 94.75 107 ARG A N 1
ATOM 837 C CA . ARG A 1 107 ? -12.164 -5.055 -10.664 1 94.75 107 ARG A CA 1
ATOM 838 C C . ARG A 1 107 ? -11.227 -5.891 -11.531 1 94.75 107 ARG A C 1
ATOM 840 O O . ARG A 1 107 ? -10.992 -7.066 -11.242 1 94.75 107 ARG A O 1
ATOM 847 N N . ASP A 1 108 ? -10.758 -5.309 -12.508 1 92.12 108 ASP A N 1
ATOM 848 C CA . ASP A 1 108 ? -9.828 -6 -13.391 1 92.12 108 ASP A CA 1
ATOM 849 C C . ASP A 1 108 ? -8.555 -6.402 -12.656 1 92.12 108 ASP A C 1
ATOM 851 O O . ASP A 1 108 ? -8.055 -7.516 -12.828 1 92.12 108 ASP A O 1
ATOM 855 N N . ALA A 1 109 ? -8.023 -5.496 -11.859 1 92.5 109 ALA A N 1
ATOM 856 C CA . ALA A 1 109 ? -6.828 -5.781 -11.078 1 92.5 109 ALA A CA 1
ATOM 857 C C . ALA A 1 109 ? -7.043 -6.977 -10.156 1 92.5 109 ALA A C 1
ATOM 859 O O . ALA A 1 109 ? -6.191 -7.867 -10.07 1 92.5 109 ALA A O 1
ATOM 860 N N . VAL A 1 110 ? -8.203 -6.992 -9.508 1 94.94 110 VAL A N 1
ATOM 861 C CA . VAL A 1 110 ? -8.5 -8.07 -8.57 1 94.94 110 VAL A CA 1
ATOM 862 C C . VAL A 1 110 ? -8.688 -9.383 -9.328 1 94.94 110 VAL A C 1
ATOM 864 O O . VAL A 1 110 ? -8.25 -10.438 -8.875 1 94.94 110 VAL A O 1
ATOM 867 N N . ARG A 1 111 ? -9.336 -9.312 -10.453 1 93.56 111 ARG A N 1
ATOM 868 C CA . ARG A 1 111 ? -9.539 -10.492 -11.281 1 93.56 111 ARG A CA 1
ATOM 869 C C . ARG A 1 111 ? -8.203 -11.078 -11.742 1 93.56 111 ARG A C 1
ATOM 871 O O . ARG A 1 111 ? -8 -12.289 -11.695 1 93.56 111 ARG A O 1
ATOM 878 N N . ARG A 1 112 ? -7.371 -10.242 -12.211 1 91.44 112 ARG A N 1
ATOM 879 C CA . ARG A 1 112 ? -6.051 -10.68 -12.664 1 91.44 112 ARG A CA 1
ATOM 880 C C . ARG A 1 112 ? -5.25 -11.273 -11.508 1 91.44 112 ARG A C 1
ATOM 882 O O . ARG A 1 112 ? -4.547 -12.266 -11.672 1 91.44 112 ARG A O 1
ATOM 889 N N . CYS A 1 113 ? -5.336 -10.625 -10.43 1 94 113 CYS A N 1
ATOM 890 C CA . CYS A 1 113 ? -4.703 -11.133 -9.219 1 94 113 CYS A CA 1
ATOM 891 C C . CYS A 1 113 ? -5.191 -12.539 -8.891 1 94 113 CYS A C 1
ATOM 893 O O . CYS A 1 113 ? -4.391 -13.43 -8.602 1 94 113 CYS A O 1
ATOM 895 N N . ALA A 1 114 ? -6.477 -12.703 -8.953 1 94.94 114 ALA A N 1
ATOM 896 C CA . ALA A 1 114 ? -7.066 -14.008 -8.672 1 94.94 114 ALA A CA 1
ATOM 897 C C . ALA A 1 114 ? -6.551 -15.062 -9.641 1 94.94 114 ALA A C 1
ATOM 899 O O . ALA A 1 114 ? -6.289 -16.203 -9.25 1 94.94 114 ALA A O 1
ATOM 900 N N . ALA A 1 115 ? -6.402 -14.719 -10.836 1 92.88 115 ALA A N 1
ATOM 901 C CA . ALA A 1 115 ? -5.922 -15.648 -11.852 1 92.88 115 ALA A CA 1
ATOM 902 C C . ALA A 1 115 ? -4.488 -16.094 -11.555 1 92.88 115 ALA A C 1
ATOM 904 O O . ALA A 1 115 ? -4.168 -17.281 -11.625 1 92.88 115 ALA A O 1
ATOM 905 N N . VAL A 1 116 ? -3.656 -15.148 -11.258 1 93.94 116 VAL A N 1
ATOM 906 C CA . VAL A 1 116 ? -2.264 -15.461 -10.953 1 93.94 116 VAL A CA 1
ATOM 907 C C . VAL A 1 116 ? -2.186 -16.297 -9.68 1 93.94 116 VAL A C 1
ATOM 909 O O . VAL A 1 116 ? -1.444 -17.266 -9.617 1 93.94 116 VAL A O 1
ATOM 912 N N . ARG A 1 117 ? -2.924 -15.852 -8.695 1 94.94 117 ARG A N 1
ATOM 913 C CA . ARG A 1 117 ? -2.988 -16.594 -7.445 1 94.94 117 ARG A CA 1
ATOM 914 C C . ARG A 1 117 ? -3.367 -18.062 -7.695 1 94.94 117 ARG A C 1
ATOM 916 O O . ARG A 1 117 ? -2.729 -18.969 -7.168 1 94.94 117 ARG A O 1
ATOM 923 N N . LYS A 1 118 ? -4.352 -18.281 -8.445 1 94.62 118 LYS A N 1
ATOM 924 C CA . LYS A 1 118 ? -4.793 -19.641 -8.766 1 94.62 118 LYS A CA 1
ATOM 925 C C . LYS A 1 118 ? -3.686 -20.422 -9.453 1 94.62 118 LYS A C 1
ATOM 927 O O . LYS A 1 118 ? -3.41 -21.578 -9.086 1 94.62 118 LYS A O 1
ATOM 932 N N . ALA A 1 119 ? -3.053 -19.859 -10.398 1 93.69 119 ALA A N 1
ATOM 933 C CA . ALA A 1 119 ? -1.996 -20.531 -11.156 1 93.69 119 ALA A CA 1
ATOM 934 C C . ALA A 1 119 ? -0.837 -20.922 -10.242 1 93.69 119 ALA A C 1
ATOM 936 O O . ALA A 1 119 ? -0.345 -22.047 -10.305 1 93.69 119 ALA A O 1
ATOM 937 N N . VAL A 1 120 ? -0.437 -20.031 -9.445 1 93.56 120 VAL A N 1
ATOM 938 C CA . VAL A 1 120 ? 0.709 -20.266 -8.578 1 93.56 120 VAL A CA 1
ATOM 939 C C . VAL A 1 120 ? 0.354 -21.328 -7.535 1 93.56 120 VAL A C 1
ATOM 941 O O . VAL A 1 120 ? 1.143 -22.234 -7.27 1 93.56 120 VAL A O 1
ATOM 944 N N . ARG A 1 121 ? -0.786 -21.156 -7 1 91.25 121 ARG A N 1
ATOM 945 C CA . ARG A 1 121 ? -1.197 -22.125 -5.984 1 91.25 121 ARG A CA 1
ATOM 946 C C . ARG A 1 121 ? -1.314 -23.531 -6.582 1 91.25 121 ARG A C 1
ATOM 948 O O . ARG A 1 121 ? -0.916 -24.5 -5.949 1 91.25 121 ARG A O 1
ATOM 955 N N . GLN A 1 122 ? -1.788 -23.625 -7.738 1 90.69 122 GLN A N 1
ATOM 956 C CA . GLN A 1 122 ? -1.866 -24.906 -8.438 1 90.69 122 GLN A CA 1
ATOM 957 C C . GLN A 1 122 ? -0.476 -25.484 -8.68 1 90.69 122 GLN A C 1
ATOM 959 O O . GLN A 1 122 ? -0.275 -26.688 -8.578 1 90.69 122 GLN A O 1
ATOM 964 N N . SER A 1 123 ? 0.397 -24.609 -9.008 1 90.19 123 SER A N 1
ATOM 965 C CA . SER A 1 123 ? 1.755 -25.062 -9.281 1 90.19 123 SER A CA 1
ATOM 966 C C . SER A 1 123 ? 2.408 -25.641 -8.031 1 90.19 123 SER A C 1
ATOM 968 O O . SER A 1 123 ? 3.363 -26.422 -8.125 1 90.19 123 SER A O 1
ATOM 970 N N . PHE A 1 124 ? 1.936 -25.25 -6.875 1 85.38 124 PHE A N 1
ATOM 971 C CA . PHE A 1 124 ? 2.451 -25.766 -5.613 1 85.38 124 PHE A CA 1
ATOM 972 C C . PHE A 1 124 ? 1.634 -26.953 -5.141 1 85.38 124 PHE A C 1
ATOM 974 O O . PHE A 1 124 ? 1.985 -27.609 -4.152 1 85.38 124 PHE A O 1
ATOM 981 N N . GLY A 1 125 ? 0.613 -27.297 -5.926 1 79.94 125 GLY A N 1
ATOM 982 C CA . GLY A 1 125 ? -0.281 -28.359 -5.484 1 79.94 125 GLY A CA 1
ATOM 983 C C . GLY A 1 125 ? -1.193 -27.938 -4.348 1 79.94 125 GLY A C 1
ATOM 984 O O . GLY A 1 125 ? -1.625 -28.766 -3.547 1 79.94 125 GLY A O 1
ATOM 985 N N . LEU A 1 126 ? -1.304 -26.625 -4.164 1 71.62 126 LEU A N 1
ATOM 986 C CA . LEU A 1 126 ? -2.18 -26.094 -3.129 1 71.62 126 LEU A CA 1
ATOM 987 C C . LEU A 1 126 ? -3.615 -25.984 -3.633 1 71.62 126 LEU A C 1
ATOM 989 O O . LEU A 1 126 ? -3.85 -25.922 -4.84 1 71.62 126 LEU A O 1
ATOM 993 N N . SER A 1 127 ? -4.574 -26.203 -2.586 1 67 127 SER A N 1
ATOM 994 C CA . SER A 1 127 ? -5.977 -26.016 -2.949 1 67 127 SER A CA 1
ATOM 995 C C . SER A 1 127 ? -6.238 -24.578 -3.418 1 67 127 SER A C 1
ATOM 997 O O . SER A 1 127 ? -5.656 -23.641 -2.893 1 67 127 SER A O 1
ATOM 999 N N . VAL A 1 128 ? -7.035 -24.5 -4.523 1 68.12 128 VAL A N 1
ATOM 1000 C CA . VAL A 1 128 ? -7.312 -23.203 -5.113 1 68.12 128 VAL A CA 1
ATOM 1001 C C . VAL A 1 128 ? -8.617 -22.641 -4.547 1 68.12 128 VAL A C 1
ATOM 1003 O O . VAL A 1 128 ? -9.531 -23.391 -4.227 1 68.12 128 VAL A O 1
ATOM 1006 N N . MET B 1 1 ? -3.92 27.953 -2.92 1 68 1 MET B N 1
ATOM 1007 C CA . MET B 1 1 ? -3.533 26.562 -2.793 1 68 1 MET B CA 1
ATOM 1008 C C . MET B 1 1 ? -3 26.016 -4.117 1 68 1 MET B C 1
ATOM 1010 O O . MET B 1 1 ? -3.586 26.266 -5.172 1 68 1 MET B O 1
ATOM 1014 N N . HIS B 1 2 ? -1.7 25.359 -4.078 1 76.38 2 HIS B N 1
ATOM 1015 C CA . HIS B 1 2 ? -1.14 24.75 -5.281 1 76.38 2 HIS B CA 1
ATOM 1016 C C . HIS B 1 2 ? -2.094 23.734 -5.879 1 76.38 2 HIS B C 1
ATOM 1018 O O . HIS B 1 2 ? -2.789 23.016 -5.145 1 76.38 2 HIS B O 1
ATOM 1024 N N . PRO B 1 3 ? -2.283 23.875 -7.129 1 74.69 3 PRO B N 1
ATOM 1025 C CA . PRO B 1 3 ? -3.24 22.969 -7.777 1 74.69 3 PRO B CA 1
ATOM 1026 C C . PRO B 1 3 ? -3.016 21.5 -7.41 1 74.69 3 PRO B C 1
ATOM 1028 O O . PRO B 1 3 ? -3.977 20.734 -7.309 1 74.69 3 PRO B O 1
ATOM 1031 N N . LEU B 1 4 ? -1.773 21.203 -7.137 1 80.25 4 LEU B N 1
ATOM 1032 C CA . LEU B 1 4 ? -1.465 19.812 -6.832 1 80.25 4 LEU B CA 1
ATOM 1033 C C . LEU B 1 4 ? -1.767 19.484 -5.371 1 80.25 4 LEU B C 1
ATOM 1035 O O . LEU B 1 4 ? -1.89 18.328 -5 1 80.25 4 LEU B O 1
ATOM 1039 N N . THR B 1 5 ? -1.949 20.547 -4.652 1 84.06 5 THR B N 1
ATOM 1040 C CA . THR B 1 5 ? -2.189 20.359 -3.225 1 84.06 5 THR B CA 1
ATOM 1041 C C . THR B 1 5 ? -3.52 19.656 -2.986 1 84.06 5 THR B C 1
ATOM 1043 O O . THR B 1 5 ? -3.6 18.734 -2.18 1 84.06 5 THR B O 1
ATOM 1046 N N . ALA B 1 6 ? -4.477 20.016 -3.734 1 87.5 6 ALA B N 1
ATOM 1047 C CA . ALA B 1 6 ? -5.801 19.422 -3.578 1 87.5 6 ALA B CA 1
ATOM 1048 C C . ALA B 1 6 ? -5.777 17.922 -3.898 1 87.5 6 ALA B C 1
ATOM 1050 O O . ALA B 1 6 ? -6.43 17.125 -3.223 1 87.5 6 ALA B O 1
ATOM 1051 N N . GLU B 1 7 ? -5.016 17.578 -4.863 1 89 7 GLU B N 1
ATOM 1052 C CA . GLU B 1 7 ? -4.922 16.172 -5.246 1 89 7 GLU B CA 1
ATOM 1053 C C . GLU B 1 7 ? -4.176 15.359 -4.191 1 89 7 GLU B C 1
ATOM 1055 O O . GLU B 1 7 ? -4.566 14.234 -3.877 1 89 7 GLU B O 1
ATOM 1060 N N . TRP B 1 8 ? -3.154 15.945 -3.678 1 90.31 8 TRP B N 1
ATOM 1061 C CA . TRP B 1 8 ? -2.41 15.289 -2.611 1 90.31 8 TRP B CA 1
ATOM 1062 C C . TRP B 1 8 ? -3.295 15.055 -1.393 1 90.31 8 TRP B C 1
ATOM 1064 O O . TRP B 1 8 ? -3.268 13.977 -0.793 1 90.31 8 TRP B O 1
ATOM 1074 N N . ILE B 1 9 ? -4.059 16.047 -1.134 1 92.06 9 ILE B N 1
ATOM 1075 C CA . ILE B 1 9 ?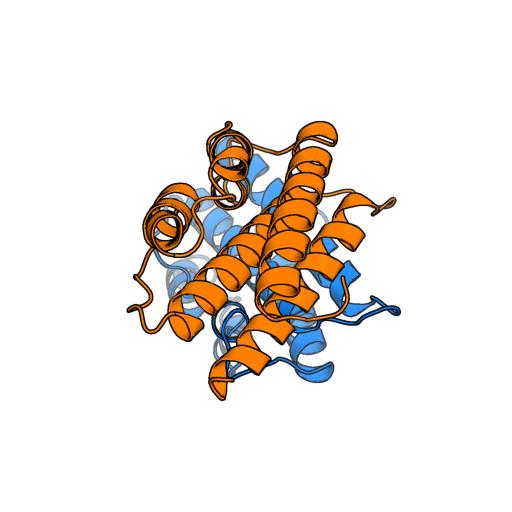 -4.949 15.945 0.018 1 92.06 9 ILE B CA 1
ATOM 1076 C C . ILE B 1 9 ? -6.004 14.867 -0.236 1 92.06 9 ILE B C 1
ATOM 1078 O O . ILE B 1 9 ? -6.336 14.094 0.662 1 92.06 9 ILE B O 1
ATOM 1082 N N . SER B 1 10 ? -6.445 14.852 -1.427 1 92.88 10 SER B N 1
ATOM 1083 C CA . SER B 1 10 ? -7.434 13.836 -1.779 1 92.88 10 SER B CA 1
ATOM 1084 C C . SER B 1 10 ? -6.867 12.43 -1.628 1 92.88 10 SER B C 1
ATOM 1086 O O . SER B 1 10 ? -7.523 11.547 -1.073 1 92.88 10 SER B O 1
ATOM 1088 N N . LYS B 1 11 ? -5.66 12.227 -2.1 1 95.06 11 LYS B N 1
ATOM 1089 C CA . LYS B 1 11 ? -5 10.938 -1.965 1 95.06 11 LYS B CA 1
ATOM 1090 C C . LYS B 1 11 ? -4.766 10.594 -0.497 1 95.06 11 LYS B C 1
ATOM 1092 O O . LYS B 1 11 ? -4.953 9.445 -0.086 1 95.06 11 LYS B O 1
ATOM 1097 N N . ALA B 1 12 ? -4.371 11.57 0.23 1 95.81 12 ALA B N 1
ATOM 1098 C CA . ALA B 1 12 ? -4.125 11.352 1.654 1 95.81 12 ALA B CA 1
ATOM 1099 C C . ALA B 1 12 ? -5.418 10.977 2.379 1 95.81 12 ALA B C 1
ATOM 1101 O O . ALA B 1 12 ? -5.418 10.094 3.238 1 95.81 12 ALA B O 1
ATOM 1102 N N . LYS B 1 13 ? -6.508 11.641 2.027 1 95.19 13 LYS B N 1
ATOM 1103 C CA . LYS B 1 13 ? -7.812 11.32 2.596 1 95.19 13 LYS B CA 1
ATOM 1104 C C . LYS B 1 13 ? -8.211 9.883 2.289 1 95.19 13 LYS B C 1
ATOM 1106 O O . LYS B 1 13 ? -8.734 9.18 3.154 1 95.19 13 LYS B O 1
ATOM 1111 N N . GLY B 1 14 ? -7.949 9.492 1.095 1 96 14 GLY B N 1
ATOM 1112 C CA . GLY B 1 14 ? -8.211 8.109 0.711 1 96 14 GLY B CA 1
ATOM 1113 C C . GLY B 1 14 ? -7.395 7.105 1.504 1 96 14 GLY B C 1
ATOM 1114 O O . GLY B 1 14 ? -7.918 6.078 1.938 1 96 14 GLY B O 1
ATOM 1115 N N . ASP B 1 15 ? -6.129 7.41 1.667 1 96.56 15 ASP B N 1
ATOM 1116 C CA . ASP B 1 15 ? -5.262 6.543 2.457 1 96.56 15 ASP B CA 1
ATOM 1117 C C . ASP B 1 15 ? -5.773 6.41 3.889 1 96.56 15 ASP B C 1
ATOM 1119 O O . ASP B 1 15 ? -5.766 5.32 4.461 1 96.56 15 ASP B O 1
ATOM 1123 N N . PHE B 1 16 ? -6.211 7.535 4.41 1 96.94 16 PHE B N 1
ATOM 1124 C CA . PHE B 1 16 ? -6.703 7.523 5.781 1 96.94 16 PHE B CA 1
ATOM 1125 C C . PHE B 1 16 ? -7.949 6.652 5.902 1 96.94 16 PHE B C 1
ATOM 1127 O O . PHE B 1 16 ? -8.062 5.84 6.824 1 96.94 16 PHE B O 1
ATOM 1134 N N . ALA B 1 17 ? -8.852 6.812 5.008 1 97.44 17 ALA B N 1
ATOM 1135 C CA . ALA B 1 17 ? -10.078 6.016 5.008 1 97.44 17 ALA B CA 1
ATOM 1136 C C . ALA B 1 17 ? -9.766 4.527 4.883 1 97.44 17 ALA B C 1
ATOM 1138 O O . ALA B 1 17 ? -10.359 3.699 5.574 1 97.44 17 ALA B O 1
ATOM 1139 N N . THR B 1 18 ? -8.828 4.215 4.051 1 97.12 18 THR B N 1
ATOM 1140 C CA . THR B 1 18 ? -8.414 2.83 3.859 1 97.12 18 THR B CA 1
ATOM 1141 C C . THR B 1 18 ? -7.793 2.271 5.141 1 97.12 18 THR B C 1
ATOM 1143 O O . THR B 1 18 ? -8.117 1.159 5.555 1 97.12 18 THR B O 1
ATOM 1146 N N . ALA B 1 19 ? -6.898 3.014 5.734 1 96.62 19 ALA B N 1
ATOM 1147 C CA . ALA B 1 19 ? -6.262 2.578 6.977 1 96.62 19 ALA B CA 1
ATOM 1148 C C . ALA B 1 19 ? -7.301 2.273 8.047 1 96.62 19 ALA B C 1
ATOM 1150 O O . ALA B 1 19 ? -7.211 1.256 8.742 1 96.62 19 ALA B O 1
ATOM 1151 N N . GLN B 1 20 ? -8.25 3.145 8.133 1 97.19 20 GLN B N 1
ATOM 1152 C CA . GLN B 1 20 ? -9.305 2.963 9.117 1 97.19 20 GLN B CA 1
ATOM 1153 C C . GLN B 1 20 ? -10.133 1.715 8.82 1 97.19 20 GLN B C 1
ATOM 1155 O O . GLN B 1 20 ? -10.453 0.948 9.734 1 97.19 20 GLN B O 1
ATOM 1160 N N . ARG B 1 21 ? -10.438 1.566 7.602 1 96.94 21 ARG B N 1
ATOM 1161 C CA . ARG B 1 21 ? -11.227 0.405 7.199 1 96.94 21 ARG B CA 1
ATOM 1162 C C . ARG B 1 21 ? -10.477 -0.891 7.496 1 96.94 21 ARG B C 1
ATOM 1164 O O . ARG B 1 21 ? -11.055 -1.84 8.031 1 96.94 21 ARG B O 1
ATOM 1171 N N . GLU B 1 22 ? -9.219 -0.943 7.164 1 96.62 22 GLU B N 1
ATOM 1172 C CA . GLU B 1 22 ? -8.43 -2.152 7.379 1 96.62 22 GLU B CA 1
ATOM 1173 C C . GLU B 1 22 ? -8.242 -2.428 8.867 1 96.62 22 GLU B C 1
ATOM 1175 O O . GLU B 1 22 ? -8.219 -3.586 9.289 1 96.62 22 GLU B O 1
ATOM 1180 N N . LEU B 1 23 ? -8.094 -1.396 9.625 1 96.56 23 LEU B N 1
ATOM 1181 C CA . LEU B 1 23 ? -7.973 -1.564 11.07 1 96.56 23 LEU B CA 1
ATOM 1182 C C . LEU B 1 23 ? -9.227 -2.207 11.648 1 96.56 23 LEU B C 1
ATOM 1184 O O . LEU B 1 23 ? -9.148 -2.998 12.594 1 96.56 23 LEU B O 1
ATOM 1188 N N . ARG B 1 24 ? -10.32 -1.969 11.055 1 96 24 ARG B N 1
ATOM 1189 C CA . ARG B 1 24 ? -11.609 -2.385 11.609 1 96 24 ARG B CA 1
ATOM 1190 C C . ARG B 1 24 ? -12.078 -3.688 10.977 1 96 24 ARG B C 1
ATOM 1192 O O . ARG B 1 24 ? -13.125 -4.219 11.344 1 96 24 ARG B O 1
ATOM 1199 N N . ALA B 1 25 ? -11.375 -4.141 10.023 1 94.81 25 ALA B N 1
ATOM 1200 C CA . ALA B 1 25 ? -11.805 -5.348 9.312 1 94.81 25 ALA B CA 1
ATOM 1201 C C . ALA B 1 25 ? -12.016 -6.504 10.289 1 94.81 25 ALA B C 1
ATOM 1203 O O . ALA B 1 25 ? -11.133 -6.812 11.094 1 94.81 25 ALA B O 1
ATOM 1204 N N . ARG B 1 26 ? -13.117 -7.145 10.172 1 92.06 26 ARG B N 1
ATOM 1205 C CA . ARG B 1 26 ? -13.469 -8.242 11.07 1 92.06 26 ARG B CA 1
ATOM 1206 C C . ARG B 1 26 ? -13.117 -9.594 10.445 1 92.06 26 ARG B C 1
ATOM 1208 O O . ARG B 1 26 ? -12.672 -10.508 11.141 1 92.06 26 ARG B O 1
ATOM 1215 N N . SER B 1 27 ? -13.352 -9.641 9.164 1 90.44 27 SER B N 1
ATOM 1216 C CA . SER B 1 27 ? -13.039 -10.867 8.445 1 90.44 27 SER B CA 1
ATOM 1217 C C . SER B 1 27 ? -11.648 -10.797 7.809 1 90.44 27 SER B C 1
ATOM 1219 O O . SER B 1 27 ? -11.344 -9.844 7.082 1 90.44 27 SER B O 1
ATOM 1221 N N . SER B 1 28 ? -10.758 -11.711 8.078 1 92.31 28 SER B N 1
ATOM 1222 C CA . SER B 1 28 ? -9.398 -11.805 7.547 1 92.31 28 SER B CA 1
ATOM 1223 C C . SER B 1 28 ? -8.609 -10.531 7.84 1 92.31 28 SER B C 1
ATOM 1225 O O . SER B 1 28 ? -8.086 -9.891 6.922 1 92.31 28 SER B O 1
ATOM 1227 N N . PRO B 1 29 ? -8.586 -10.266 9.125 1 94.5 29 PRO B N 1
ATOM 1228 C CA . PRO B 1 29 ? -7.855 -9.047 9.469 1 94.5 29 PRO B CA 1
ATOM 1229 C C . PRO B 1 29 ? -6.41 -9.07 8.977 1 94.5 29 PRO B C 1
ATOM 1231 O O . PRO B 1 29 ? -5.758 -10.117 9.008 1 94.5 29 PRO B O 1
ATOM 1234 N N . ASN B 1 30 ? -5.973 -7.961 8.406 1 94.56 30 ASN B N 1
ATOM 1235 C CA . ASN B 1 30 ? -4.609 -7.711 7.953 1 94.56 30 ASN B CA 1
ATOM 1236 C C . ASN B 1 30 ? -4.09 -6.367 8.453 1 94.56 30 ASN B C 1
ATOM 1238 O O . ASN B 1 30 ? -4.227 -5.348 7.77 1 94.56 30 ASN B O 1
ATOM 1242 N N . TYR B 1 31 ? -3.369 -6.441 9.516 1 95.25 31 TYR B N 1
ATOM 1243 C CA . TYR B 1 31 ? -2.961 -5.199 10.164 1 95.25 31 TYR B CA 1
ATOM 1244 C C . TYR B 1 31 ? -1.812 -4.539 9.414 1 95.25 31 TYR B C 1
ATOM 1246 O O . TYR B 1 31 ? -1.614 -3.328 9.508 1 95.25 31 TYR B O 1
ATOM 1254 N N . ASP B 1 32 ? -1.069 -5.301 8.641 1 94.25 32 ASP B N 1
ATOM 1255 C CA . ASP B 1 32 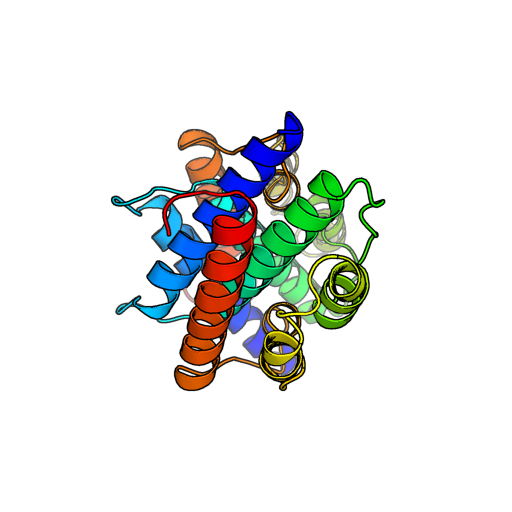? -0.088 -4.719 7.73 1 94.25 32 ASP B CA 1
ATOM 1256 C C . ASP B 1 32 ? -0.748 -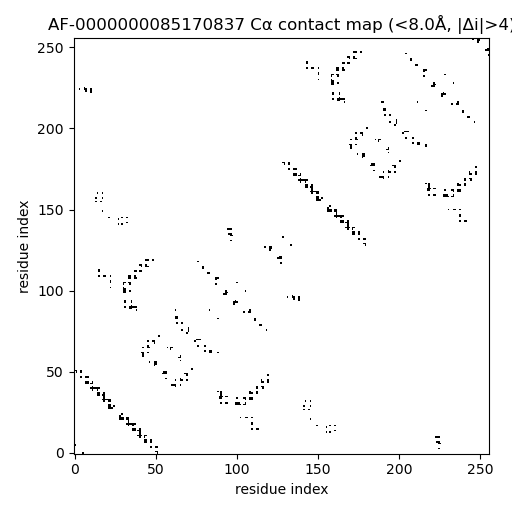3.729 6.773 1 94.25 32 ASP B C 1
ATOM 1258 O O . ASP B 1 32 ? -0.186 -2.67 6.484 1 94.25 32 ASP B O 1
ATOM 1262 N N . ALA B 1 33 ? -1.942 -4.102 6.375 1 95.5 33 ALA B N 1
ATOM 1263 C CA . ALA B 1 33 ? -2.678 -3.344 5.367 1 95.5 33 ALA B CA 1
ATOM 1264 C C . ALA B 1 33 ? -3.262 -2.064 5.961 1 95.5 33 ALA B C 1
ATOM 1266 O O . ALA B 1 33 ? -3.695 -1.174 5.227 1 95.5 33 ALA B O 1
ATOM 1267 N N . ALA B 1 34 ? -3.283 -1.94 7.266 1 95.62 34 ALA B N 1
ATOM 1268 C CA . ALA B 1 34 ? -3.666 -0.685 7.906 1 95.62 34 ALA B CA 1
ATOM 1269 C C . ALA B 1 34 ? -2.461 0.238 8.062 1 95.62 34 ALA B C 1
ATOM 1271 O O . ALA B 1 34 ? -2.584 1.458 7.934 1 95.62 34 ALA B O 1
ATOM 1272 N N . CYS B 1 35 ? -1.356 -0.395 8.25 1 93.94 35 CYS B N 1
ATOM 1273 C CA . CYS B 1 35 ? -0.159 0.377 8.562 1 93.94 35 CYS B CA 1
ATOM 1274 C C . CYS B 1 35 ? 0.372 1.082 7.316 1 93.94 35 CYS B C 1
ATOM 1276 O O . CYS B 1 35 ? 0.771 2.246 7.383 1 93.94 35 CYS B O 1
ATOM 1278 N N . PHE B 1 36 ? 0.33 0.471 6.172 1 92.94 36 PHE B N 1
ATOM 1279 C CA . PHE B 1 36 ? 0.91 1.031 4.961 1 92.94 36 PHE B CA 1
ATOM 1280 C C . PHE B 1 36 ? 0.146 2.273 4.52 1 92.94 36 PHE B C 1
ATOM 1282 O O . PHE B 1 36 ? 0.734 3.344 4.348 1 92.94 36 PHE B O 1
ATOM 1289 N N . PRO B 1 37 ? -1.13 2.152 4.434 1 95.75 37 PRO B N 1
ATOM 1290 C CA . PRO B 1 37 ? -1.854 3.365 4.051 1 95.75 37 PRO B CA 1
ATOM 1291 C C . PRO B 1 37 ? -1.753 4.469 5.102 1 95.75 37 PRO B C 1
ATOM 1293 O O . PRO B 1 37 ? -1.775 5.656 4.758 1 95.75 37 PRO B O 1
ATOM 1296 N N . ALA B 1 38 ? -1.71 4.102 6.332 1 94.94 38 ALA B N 1
ATOM 1297 C CA . ALA B 1 38 ? -1.527 5.117 7.367 1 94.94 38 ALA B CA 1
ATOM 1298 C C . ALA B 1 38 ? -0.228 5.887 7.156 1 94.94 38 ALA B C 1
ATOM 1300 O O . ALA B 1 38 ? -0.204 7.117 7.262 1 94.94 38 ALA B O 1
ATOM 1301 N N . GLN B 1 39 ? 0.774 5.145 6.883 1 93.19 39 GLN B N 1
ATOM 1302 C CA . GLN B 1 39 ? 2.064 5.773 6.625 1 93.19 39 GLN B CA 1
ATOM 1303 C C . GLN B 1 39 ? 2.01 6.641 5.371 1 93.19 39 GLN B C 1
ATOM 1305 O O . GLN B 1 39 ? 2.547 7.75 5.355 1 93.19 39 GLN B O 1
ATOM 1310 N N . GLN B 1 40 ? 1.409 6.133 4.309 1 93.94 40 GLN B N 1
ATOM 1311 C CA . GLN B 1 40 ? 1.262 6.898 3.076 1 93.94 40 GLN B CA 1
ATOM 1312 C C . GLN B 1 40 ? 0.469 8.18 3.316 1 93.94 40 GLN B C 1
ATOM 1314 O O . GLN B 1 40 ? 0.788 9.227 2.752 1 93.94 40 GLN B O 1
ATOM 1319 N N . CYS B 1 41 ? -0.521 8.078 4.113 1 95.56 41 CYS B N 1
ATOM 1320 C CA . CYS B 1 41 ? -1.331 9.234 4.473 1 95.56 41 CYS B CA 1
ATOM 1321 C C . CYS B 1 41 ? -0.478 10.312 5.121 1 95.56 41 CYS B C 1
ATOM 1323 O O . CYS B 1 41 ? -0.503 11.469 4.695 1 95.56 41 CYS B O 1
ATOM 1325 N N . VAL B 1 42 ? 0.297 9.906 6.09 1 94.75 42 VAL B N 1
ATOM 1326 C CA . VAL B 1 42 ? 1.162 10.844 6.797 1 94.75 42 VAL B CA 1
ATOM 1327 C C . VAL B 1 42 ? 2.152 11.477 5.82 1 94.75 42 VAL B C 1
ATOM 1329 O O . VAL B 1 42 ? 2.33 12.695 5.809 1 94.75 42 VAL B O 1
ATOM 1332 N N . GLU B 1 43 ? 2.734 10.664 5.055 1 94.12 43 GLU B N 1
ATOM 1333 C CA . GLU B 1 43 ? 3.707 11.125 4.07 1 94.12 43 GLU B CA 1
ATOM 1334 C C . GLU B 1 43 ? 3.1 12.18 3.146 1 94.12 43 GLU B C 1
ATOM 1336 O O . GLU B 1 43 ? 3.678 13.25 2.947 1 94.12 43 GLU B O 1
ATOM 1341 N N . LYS B 1 44 ? 1.975 11.891 2.631 1 95 44 LYS B N 1
ATOM 1342 C CA . LYS B 1 44 ? 1.334 12.781 1.672 1 95 44 LYS B CA 1
ATOM 1343 C C . LYS B 1 44 ? 0.943 14.102 2.328 1 95 44 LYS B C 1
ATOM 1345 O O . LYS B 1 44 ? 1.103 15.172 1.731 1 95 44 LYS B O 1
ATOM 1350 N N . TYR B 1 45 ? 0.442 14.047 3.498 1 95.12 45 TYR B N 1
ATOM 1351 C CA . TYR B 1 45 ? 0.09 15.273 4.195 1 95.12 45 TYR B CA 1
ATOM 1352 C C . TYR B 1 45 ? 1.328 16.125 4.465 1 95.12 45 TYR B C 1
ATOM 1354 O O . TYR B 1 45 ? 1.306 17.344 4.281 1 95.12 45 TYR B O 1
ATOM 1362 N N . LEU B 1 46 ? 2.389 15.508 4.891 1 94.56 46 LEU B N 1
ATOM 1363 C CA . LEU B 1 46 ? 3.617 16.25 5.141 1 94.56 46 LEU B CA 1
ATOM 1364 C C . LEU B 1 46 ? 4.148 16.875 3.85 1 94.56 46 LEU B C 1
ATOM 1366 O O . LEU B 1 46 ? 4.562 18.031 3.832 1 94.56 46 LEU B O 1
ATOM 1370 N N . LYS B 1 47 ? 4.094 16.156 2.795 1 94.25 47 LYS B N 1
ATOM 1371 C CA . LYS B 1 47 ? 4.574 16.641 1.507 1 94.25 47 LYS B CA 1
ATOM 1372 C C . LYS B 1 47 ? 3.703 17.781 0.991 1 94.25 47 LYS B C 1
ATOM 1374 O O . LYS B 1 47 ? 4.203 18.734 0.375 1 94.25 47 LYS B O 1
ATOM 1379 N N . THR B 1 48 ? 2.453 17.609 1.206 1 93.56 48 THR B N 1
ATOM 1380 C CA . THR B 1 48 ? 1.544 18.672 0.812 1 93.56 48 THR B CA 1
ATOM 1381 C C . THR B 1 48 ? 1.892 19.969 1.534 1 93.56 48 THR B C 1
ATOM 1383 O O . THR B 1 48 ? 1.901 21.047 0.925 1 93.56 48 THR B O 1
ATOM 1386 N N . ARG B 1 49 ? 2.16 19.891 2.783 1 94.31 49 ARG B N 1
ATOM 1387 C CA . ARG B 1 49 ? 2.502 21.078 3.562 1 94.31 49 ARG B CA 1
ATOM 1388 C C . ARG B 1 49 ? 3.832 21.672 3.109 1 94.31 49 ARG B C 1
ATOM 1390 O O . ARG B 1 49 ? 4.004 22.891 3.088 1 94.31 49 ARG B O 1
ATOM 1397 N N . LEU B 1 50 ? 4.758 20.781 2.82 1 93.81 50 LEU B N 1
ATOM 1398 C CA . LEU B 1 50 ? 6.031 21.25 2.277 1 93.81 50 LEU B CA 1
ATOM 1399 C C . LEU B 1 50 ? 5.816 22.031 0.989 1 93.81 50 LEU B C 1
ATOM 1401 O O . LEU B 1 50 ? 6.359 23.141 0.829 1 93.81 50 LEU B O 1
ATOM 1405 N N . GLN B 1 51 ? 5.031 21.516 0.158 1 90.75 51 GLN B N 1
ATOM 1406 C CA . GLN B 1 51 ? 4.73 22.172 -1.108 1 90.75 51 GLN B CA 1
ATOM 1407 C C . GLN B 1 51 ? 4.102 23.547 -0.878 1 90.75 51 GLN B C 1
ATOM 1409 O O . GLN B 1 51 ? 4.469 24.53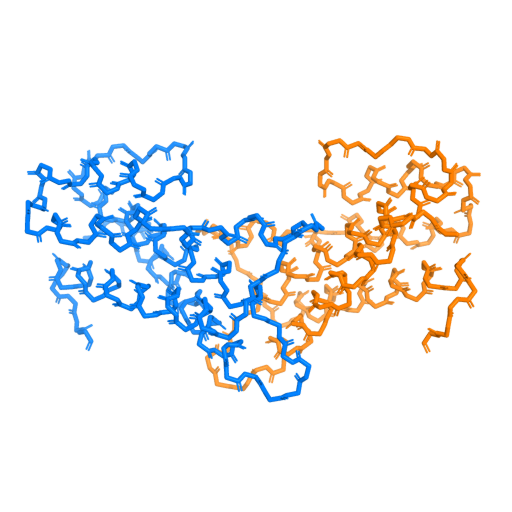1 -1.537 1 90.75 51 GLN B O 1
ATOM 1414 N N . GLU B 1 52 ? 3.189 23.594 0.004 1 91.69 52 GLU B N 1
ATOM 1415 C CA . GLU B 1 52 ? 2.49 24.844 0.292 1 91.69 52 GLU B 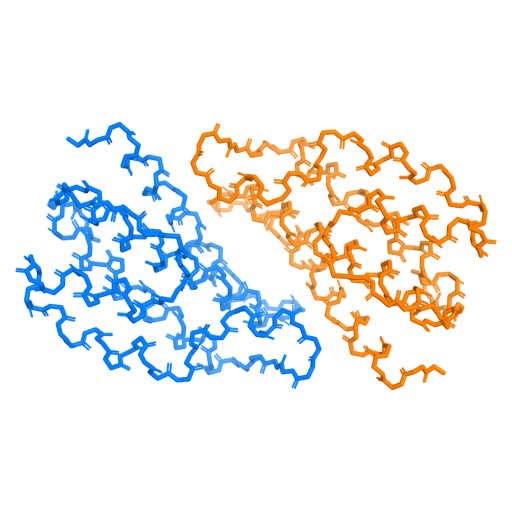CA 1
ATOM 1416 C C . GLU B 1 52 ? 3.428 25.875 0.924 1 91.69 52 GLU B C 1
ATOM 1418 O O . GLU B 1 52 ? 3.193 27.078 0.829 1 91.69 52 GLU B O 1
ATOM 1423 N N . ALA B 1 53 ? 4.406 25.391 1.589 1 92.06 53 ALA B N 1
ATOM 1424 C CA . ALA B 1 53 ? 5.395 26.266 2.213 1 92.06 53 ALA B CA 1
ATOM 1425 C C . ALA B 1 53 ? 6.445 26.719 1.203 1 92.06 53 ALA B C 1
ATOM 1427 O O . ALA B 1 53 ? 7.395 27.422 1.556 1 92.06 53 ALA B O 1
ATOM 1428 N N . GLY B 1 54 ? 6.324 26.219 -0.019 1 88.88 54 GLY B N 1
ATOM 1429 C CA . GLY B 1 54 ? 7.246 26.625 -1.068 1 88.88 54 GLY B CA 1
ATOM 1430 C C . GLY B 1 54 ? 8.547 25.844 -1.054 1 88.88 54 GLY B C 1
ATOM 1431 O O . GLY B 1 54 ? 9.547 26.281 -1.632 1 88.88 54 GLY B O 1
ATOM 1432 N N . GLN B 1 55 ? 8.5 24.828 -0.322 1 89.44 55 GLN B N 1
ATOM 1433 C CA . GLN B 1 55 ? 9.688 23.984 -0.24 1 89.44 55 GLN B CA 1
ATOM 1434 C C . GLN B 1 55 ? 9.664 22.891 -1.303 1 89.44 55 GLN B C 1
ATOM 1436 O O . GLN B 1 55 ? 8.594 22.516 -1.79 1 89.44 55 GLN B O 1
ATOM 1441 N N . VAL B 1 56 ? 10.828 22.453 -1.664 1 87.25 56 VAL B N 1
ATOM 1442 C CA . VAL B 1 56 ? 10.953 21.328 -2.588 1 87.25 56 VAL B CA 1
ATOM 1443 C C . VAL B 1 56 ? 10.578 20.031 -1.873 1 87.25 56 VAL B C 1
ATOM 1445 O O . VAL B 1 56 ? 11.016 19.797 -0.745 1 87.25 56 VAL B O 1
ATOM 1448 N N . ILE B 1 57 ? 9.75 19.281 -2.49 1 86.5 57 ILE B N 1
ATOM 1449 C CA . ILE B 1 57 ? 9.383 17.969 -1.947 1 86.5 57 ILE B CA 1
ATOM 1450 C C . ILE B 1 57 ? 10.523 16.984 -2.186 1 86.5 57 ILE B C 1
ATOM 1452 O O . ILE B 1 57 ? 10.859 16.672 -3.332 1 86.5 57 ILE B O 1
ATOM 1456 N N . PRO B 1 58 ? 11.07 16.484 -1.161 1 89.38 58 PRO B N 1
ATOM 1457 C CA . PRO B 1 58 ? 12.18 15.539 -1.343 1 89.38 58 PRO B CA 1
ATOM 1458 C C . PRO B 1 58 ? 11.711 14.164 -1.826 1 89.38 58 PRO B C 1
ATOM 1460 O O . PRO B 1 58 ? 10.539 13.82 -1.678 1 89.38 58 PRO B O 1
ATOM 1463 N N . ARG B 1 59 ? 12.648 13.422 -2.412 1 87 59 ARG B N 1
ATOM 1464 C CA . ARG B 1 59 ? 12.359 12.062 -2.846 1 87 59 ARG B CA 1
ATOM 1465 C C . ARG B 1 59 ? 12.625 11.062 -1.723 1 87 59 ARG B C 1
ATOM 1467 O O . ARG B 1 59 ? 13.578 10.289 -1.786 1 87 59 ARG B O 1
ATOM 1474 N N . THR B 1 60 ? 11.945 11.133 -0.661 1 86.75 60 THR B N 1
ATOM 1475 C CA . THR B 1 60 ? 12.07 10.227 0.476 1 86.75 60 THR B CA 1
ATOM 1476 C C . THR B 1 60 ? 10.703 9.891 1.059 1 86.75 60 THR B C 1
ATOM 1478 O O . THR B 1 60 ? 9.766 10.688 0.949 1 86.75 60 THR B O 1
ATOM 1481 N N . HIS B 1 61 ? 10.695 8.742 1.643 1 86.75 61 HIS B N 1
ATOM 1482 C CA . HIS B 1 61 ? 9.484 8.328 2.346 1 86.75 61 HIS B CA 1
ATOM 1483 C C . HIS B 1 61 ? 9.695 8.359 3.857 1 86.75 61 HIS B C 1
ATOM 1485 O O . HIS B 1 61 ? 8.805 7.969 4.613 1 86.75 61 HIS B O 1
ATOM 1491 N N . ASP B 1 62 ? 10.773 8.836 4.238 1 88.25 62 ASP B N 1
ATOM 1492 C CA . ASP B 1 62 ? 11.062 8.906 5.668 1 88.25 62 ASP B CA 1
ATOM 1493 C C . ASP B 1 62 ? 10.273 10.031 6.328 1 88.25 62 ASP B C 1
ATOM 1495 O O . ASP B 1 62 ? 10.539 11.211 6.078 1 88.25 62 ASP B O 1
ATOM 1499 N N . LEU B 1 63 ? 9.453 9.648 7.215 1 91.5 63 LEU B N 1
ATOM 1500 C CA . LEU B 1 63 ? 8.508 10.602 7.801 1 91.5 63 LEU B CA 1
ATOM 1501 C C . LEU B 1 63 ? 9.234 11.586 8.711 1 91.5 63 LEU B C 1
ATOM 1503 O O . LEU B 1 63 ? 8.844 12.75 8.805 1 91.5 63 LEU B O 1
ATOM 1507 N N . VAL B 1 64 ? 10.266 11.109 9.359 1 89.88 64 VAL B N 1
ATOM 1508 C CA . VAL B 1 64 ? 11.016 11.977 10.273 1 89.88 64 VAL B CA 1
ATOM 1509 C C . VAL B 1 64 ? 11.766 13.039 9.477 1 89.88 64 VAL B C 1
ATOM 1511 O O . VAL B 1 64 ? 11.805 14.203 9.875 1 89.88 64 VAL B O 1
ATOM 1514 N N . VAL B 1 65 ? 12.297 12.641 8.391 1 91.38 65 VAL B N 1
ATOM 1515 C CA . VAL B 1 65 ? 12.984 13.586 7.52 1 91.38 65 VAL B CA 1
ATOM 1516 C C . VAL B 1 65 ? 12.008 14.641 7.016 1 91.38 65 VAL B C 1
ATOM 1518 O O . VAL B 1 65 ? 12.305 15.836 7.039 1 91.38 65 VAL B O 1
ATOM 1521 N N . LEU B 1 66 ? 10.852 14.219 6.621 1 93.56 66 LEU B N 1
ATOM 1522 C CA . LEU B 1 66 ? 9.836 15.141 6.113 1 93.56 66 LEU B CA 1
ATOM 1523 C C . LEU B 1 66 ? 9.398 16.125 7.199 1 93.56 66 LEU B C 1
ATOM 1525 O O . LEU B 1 66 ? 9.281 17.312 6.941 1 93.56 66 LEU B O 1
ATOM 1529 N N . LEU B 1 67 ? 9.219 15.609 8.344 1 93.56 67 LEU B N 1
ATOM 1530 C CA . LEU B 1 67 ? 8.805 16.469 9.453 1 93.56 67 LEU B CA 1
ATOM 1531 C C . LEU B 1 67 ? 9.883 17.5 9.773 1 93.56 67 LEU B C 1
ATOM 1533 O O . LEU B 1 67 ? 9.586 18.672 9.969 1 93.56 67 LEU B O 1
ATOM 1537 N N . ASN B 1 68 ? 11.086 17.047 9.773 1 93.38 68 ASN B N 1
ATOM 1538 C CA . ASN B 1 68 ? 12.195 17.938 10.102 1 93.38 68 ASN B CA 1
ATOM 1539 C C . ASN B 1 68 ? 12.289 19.109 9.117 1 93.38 68 ASN B C 1
ATOM 1541 O O . ASN B 1 68 ? 12.625 20.219 9.5 1 93.38 68 ASN B O 1
ATOM 1545 N N . LEU B 1 69 ? 11.984 18.844 7.941 1 94.62 69 LEU B N 1
ATOM 1546 C CA . LEU B 1 69 ? 11.992 19.891 6.918 1 94.62 69 LEU B CA 1
ATOM 1547 C C . LEU B 1 69 ? 10.875 20.906 7.164 1 94.62 69 LEU B C 1
ATOM 1549 O O . LEU B 1 69 ? 10.977 22.047 6.734 1 94.62 69 LEU B O 1
ATOM 1553 N N . LEU B 1 70 ? 9.875 20.469 7.844 1 95.75 70 LEU B N 1
ATOM 1554 C CA . LEU B 1 70 ? 8.703 21.328 8.039 1 95.75 70 LEU B CA 1
ATOM 1555 C C . LEU B 1 70 ? 8.82 22.109 9.344 1 95.75 70 LEU B C 1
ATOM 1557 O O . LEU B 1 70 ? 8.125 23.109 9.531 1 95.75 70 LEU B O 1
ATOM 1561 N N . LEU B 1 71 ? 9.695 21.719 10.227 1 94.25 71 LEU B N 1
ATOM 1562 C CA . LEU B 1 71 ? 9.75 22.281 11.57 1 94.25 71 LEU B CA 1
ATOM 1563 C C . LEU B 1 71 ? 10.109 23.766 11.531 1 94.25 71 LEU B C 1
ATOM 1565 O O . LEU B 1 71 ? 9.609 24.547 12.336 1 94.25 71 LEU B O 1
ATOM 1569 N N . PRO B 1 72 ? 10.93 24.219 10.625 1 94.88 72 PRO B N 1
ATOM 1570 C CA . PRO B 1 72 ? 11.18 25.672 10.555 1 94.88 72 PRO B CA 1
ATOM 1571 C C . PRO B 1 72 ? 9.922 26.469 10.258 1 94.88 72 PRO B C 1
ATOM 1573 O O . PRO B 1 72 ? 9.797 27.625 10.695 1 94.88 72 PRO B O 1
ATOM 1576 N N . VAL B 1 73 ? 8.969 25.938 9.586 1 93.75 73 VAL B N 1
ATOM 1577 C CA . VAL B 1 73 ? 7.73 26.609 9.211 1 93.75 73 VAL B CA 1
ATOM 1578 C C . VAL B 1 73 ? 6.633 26.281 10.219 1 93.75 73 VAL B C 1
ATOM 1580 O O . VAL B 1 73 ? 5.742 27.094 10.461 1 93.75 73 VAL B O 1
ATOM 1583 N N . GLU B 1 74 ? 6.688 25.078 10.727 1 94.81 74 GLU B N 1
ATOM 1584 C CA . GLU B 1 74 ? 5.727 24.594 11.711 1 94.81 74 GLU B CA 1
ATOM 1585 C C . GLU B 1 74 ? 6.422 24.172 13 1 94.81 74 GLU B C 1
ATOM 1587 O O . GLU B 1 74 ? 6.414 23 13.367 1 94.81 74 GLU B O 1
ATOM 1592 N N . PRO B 1 75 ? 6.902 25.109 13.75 1 93.88 75 PRO B N 1
ATOM 1593 C CA . PRO B 1 75 ? 7.676 24.75 14.945 1 93.88 75 PRO B CA 1
ATOM 1594 C C . PRO B 1 75 ? 6.844 24.031 16 1 93.88 75 PRO B C 1
ATOM 1596 O O . PRO B 1 75 ? 7.391 23.266 16.812 1 93.88 75 PRO B O 1
ATOM 1599 N N . ALA B 1 76 ? 5.52 24.188 16 1 92.56 76 ALA B N 1
ATOM 1600 C CA . ALA B 1 76 ? 4.641 23.547 16.984 1 92.56 76 ALA B CA 1
ATOM 1601 C C . ALA B 1 76 ? 4.504 22.062 16.719 1 92.56 76 ALA B C 1
ATOM 1603 O O . ALA B 1 76 ? 3.947 21.328 17.531 1 92.56 76 ALA B O 1
ATOM 1604 N N . TRP B 1 77 ? 5.09 21.547 15.594 1 94.25 77 TRP B N 1
ATOM 1605 C CA . TRP B 1 77 ? 4.898 20.141 15.219 1 94.25 77 TRP B CA 1
ATOM 1606 C C . TRP B 1 77 ? 6.004 19.266 15.797 1 94.25 77 TRP B C 1
ATOM 1608 O O . TRP B 1 77 ? 6.074 18.078 15.5 1 94.25 77 TRP B O 1
ATOM 1618 N N . THR B 1 78 ? 6.816 19.797 16.672 1 91.44 78 THR B N 1
ATOM 1619 C CA . THR B 1 78 ? 7.895 19.047 17.312 1 91.44 78 THR B CA 1
ATOM 1620 C C . THR B 1 78 ? 7.34 17.844 18.062 1 91.44 78 THR B C 1
ATOM 1622 O O . THR B 1 78 ? 7.98 16.797 18.125 1 91.44 78 THR B O 1
ATOM 1625 N N . HIS B 1 79 ? 6.16 17.969 18.609 1 88.56 79 HIS B N 1
ATOM 1626 C CA . HIS B 1 79 ? 5.551 16.891 19.391 1 88.56 79 HIS B CA 1
ATOM 1627 C C . HIS B 1 79 ? 5.176 15.711 18.5 1 88.56 79 HIS B C 1
ATOM 1629 O O . HIS B 1 79 ? 5.02 14.586 18.969 1 88.56 79 HIS B O 1
ATOM 1635 N N . LEU B 1 80 ? 5.055 15.977 17.203 1 88.81 80 LEU B N 1
ATOM 1636 C CA . LEU B 1 80 ? 4.719 14.906 16.266 1 88.81 80 LEU B CA 1
ATOM 1637 C C . LEU B 1 80 ? 5.934 14.031 15.992 1 88.81 80 LEU B C 1
ATOM 1639 O O . LEU B 1 80 ? 5.789 12.891 15.531 1 88.81 80 LEU B O 1
ATOM 1643 N N . ALA B 1 81 ? 7.094 14.547 16.25 1 83.5 81 ALA B N 1
ATOM 1644 C CA . ALA B 1 81 ? 8.336 13.844 15.945 1 83.5 81 ALA B CA 1
ATOM 1645 C C . ALA B 1 81 ? 8.422 12.523 16.703 1 83.5 81 ALA B C 1
ATOM 1647 O O . ALA B 1 81 ? 8.812 11.5 16.141 1 83.5 81 ALA B O 1
ATOM 1648 N N . SER B 1 82 ? 8.156 12.547 17.953 1 77.75 82 SER B N 1
ATOM 1649 C CA . SER B 1 82 ? 8.219 11.336 18.766 1 77.75 82 SER B CA 1
ATOM 1650 C C . SER B 1 82 ? 7.262 10.273 18.234 1 77.75 82 SER B C 1
ATOM 1652 O O . SER B 1 82 ? 7.598 9.086 18.203 1 77.75 82 SER B O 1
ATOM 1654 N N . ASP B 1 83 ? 6.121 10.695 17.766 1 77.19 83 ASP B N 1
ATOM 1655 C CA . ASP B 1 83 ? 5.125 9.781 17.219 1 77.19 83 ASP B CA 1
ATOM 1656 C C . ASP B 1 83 ? 5.609 9.148 15.914 1 77.19 83 ASP B C 1
ATOM 1658 O O . ASP B 1 83 ? 5.359 7.973 15.656 1 77.19 83 ASP B O 1
ATOM 1662 N N . LEU B 1 84 ? 6.359 9.938 15.227 1 84.06 84 LEU B N 1
ATOM 1663 C CA . LEU B 1 84 ? 6.77 9.477 13.906 1 84.06 84 LEU B CA 1
ATOM 1664 C C . LEU B 1 84 ? 8.055 8.648 13.992 1 84.06 84 LEU B C 1
ATOM 1666 O O . LEU B 1 84 ? 8.312 7.801 13.141 1 84.06 84 LEU B O 1
ATOM 1670 N N . ARG B 1 85 ? 8.945 8.945 15.031 1 74.62 85 ARG B N 1
ATOM 1671 C CA . ARG B 1 85 ? 10.195 8.219 15.234 1 74.62 85 ARG B CA 1
ATOM 1672 C C . ARG B 1 85 ? 9.922 6.797 15.719 1 74.62 85 ARG B C 1
ATOM 1674 O O . ARG B 1 85 ? 10.641 5.863 15.359 1 74.62 85 ARG B O 1
ATOM 1681 N N . ALA B 1 86 ? 9.109 6.785 16.703 1 62.44 86 ALA B N 1
ATOM 1682 C CA . ALA B 1 86 ? 8.836 5.449 17.234 1 62.44 86 ALA B CA 1
ATOM 1683 C C . ALA B 1 86 ? 8.602 4.449 16.094 1 62.44 86 ALA B C 1
ATOM 1685 O O . ALA B 1 86 ? 8.234 4.836 14.984 1 62.44 86 ALA B O 1
ATOM 1686 N N . ARG B 1 87 ? 9.016 3.123 16.312 1 53.97 87 ARG B N 1
ATOM 1687 C CA . ARG B 1 87 ? 9.164 1.914 15.516 1 53.97 87 ARG B CA 1
ATOM 1688 C C . ARG B 1 87 ? 8.102 1.847 14.422 1 53.97 87 ARG B C 1
ATOM 1690 O O . ARG B 1 87 ? 7.949 0.822 13.758 1 53.97 87 ARG B O 1
ATOM 1697 N N . THR B 1 88 ? 7.109 2.73 14.453 1 50.22 88 THR B N 1
ATOM 1698 C CA . THR B 1 88 ? 5.938 2.521 13.609 1 50.22 88 THR B CA 1
ATOM 1699 C C . THR B 1 88 ? 6.332 2.438 12.141 1 50.22 88 THR B C 1
ATOM 1701 O O . THR B 1 88 ? 5.555 1.968 11.312 1 50.22 88 THR B O 1
ATOM 1704 N N . VAL B 1 89 ? 7.328 3.395 11.648 1 54.03 89 VAL B N 1
ATOM 1705 C CA . VAL B 1 89 ? 6.992 3.799 10.289 1 54.03 89 VAL B CA 1
ATOM 1706 C C . VAL B 1 89 ? 6.93 2.57 9.383 1 54.03 89 VAL B C 1
ATOM 1708 O O . VAL B 1 89 ? 7.539 2.551 8.312 1 54.03 89 VAL B O 1
ATOM 1711 N N . PHE B 1 90 ? 6.934 1.397 9.992 1 61.41 90 PHE B N 1
ATOM 1712 C CA . PHE B 1 90 ? 7.246 0.153 9.305 1 61.41 90 PHE B CA 1
ATOM 1713 C C . PHE B 1 90 ? 6.133 -0.217 8.328 1 61.41 90 PHE B C 1
ATOM 1715 O O . PHE B 1 90 ? 5.922 -1.396 8.039 1 61.41 90 PHE B O 1
ATOM 1722 N N . GLY B 1 91 ? 5.41 0.76 7.91 1 72.06 91 GLY B N 1
ATOM 1723 C CA . GLY B 1 91 ? 4.418 0.298 6.953 1 72.06 91 GLY B CA 1
ATOM 1724 C C . GLY B 1 91 ? 5.02 -0.445 5.777 1 72.06 91 GLY B C 1
ATOM 1725 O O . GLY B 1 91 ? 4.543 -1.52 5.402 1 72.06 91 GLY B O 1
ATOM 1726 N N . GLU B 1 92 ? 6.176 -0.003 5.465 1 80.56 92 GLU B N 1
ATOM 1727 C CA . GLU B 1 92 ? 6.836 -0.62 4.32 1 80.56 92 GLU B CA 1
ATOM 1728 C C . GLU B 1 92 ? 7.453 -1.964 4.695 1 80.56 92 GLU B C 1
ATOM 1730 O O . GLU B 1 92 ? 7.395 -2.92 3.92 1 80.56 92 GLU B O 1
ATOM 1735 N N . ALA B 1 93 ? 8 -2.059 5.848 1 83.81 93 ALA B N 1
ATOM 1736 C CA . ALA B 1 93 ? 8.656 -3.277 6.305 1 83.81 93 ALA B CA 1
ATOM 1737 C C . ALA B 1 93 ? 7.664 -4.43 6.426 1 83.81 93 ALA B C 1
ATOM 1739 O O . ALA B 1 93 ? 8.016 -5.586 6.188 1 83.81 93 ALA B O 1
ATOM 1740 N N . PHE B 1 94 ? 6.48 -4.09 6.766 1 89.38 94 PHE B N 1
ATOM 1741 C CA . PHE B 1 94 ? 5.465 -5.105 7.012 1 89.38 94 PHE B CA 1
ATOM 1742 C C . PHE B 1 94 ? 4.977 -5.711 5.699 1 89.38 94 PHE B C 1
ATOM 1744 O O . PHE B 1 94 ? 4.301 -6.742 5.699 1 89.38 94 PHE B O 1
ATOM 1751 N N . ARG B 1 95 ? 5.375 -5.102 4.598 1 88.38 95 ARG B N 1
ATOM 1752 C CA . ARG B 1 95 ? 4.941 -5.609 3.301 1 88.38 95 ARG B CA 1
ATOM 1753 C C . ARG B 1 95 ? 5.73 -6.852 2.908 1 88.38 95 ARG B C 1
ATOM 1755 O O . ARG B 1 95 ? 5.32 -7.598 2.014 1 88.38 95 ARG B O 1
ATOM 1762 N N . TYR B 1 96 ? 6.812 -7.039 3.607 1 86 96 TYR B N 1
ATOM 1763 C CA . TYR B 1 96 ? 7.695 -8.148 3.258 1 86 96 TYR B CA 1
ATOM 1764 C C . TYR B 1 96 ? 7.684 -9.219 4.344 1 86 96 TYR B C 1
ATOM 1766 O O . TYR B 1 96 ? 7.316 -8.945 5.488 1 86 96 TYR B O 1
ATOM 1774 N N . PRO B 1 97 ? 8.055 -10.43 3.902 1 86.75 97 PRO B N 1
ATOM 1775 C CA . PRO B 1 97 ? 8.148 -11.5 4.898 1 86.75 97 PRO B CA 1
ATOM 1776 C C . PRO B 1 97 ? 9.102 -11.156 6.043 1 86.75 97 PRO B C 1
ATOM 1778 O O . PRO B 1 97 ? 10.086 -10.445 5.84 1 86.75 97 PRO B O 1
ATOM 1781 N N . GLY B 1 98 ? 8.812 -11.719 7.246 1 85.88 98 GLY B N 1
ATOM 1782 C CA . GLY B 1 98 ? 9.711 -11.547 8.375 1 85.88 98 GLY B CA 1
ATOM 1783 C C . GLY B 1 98 ? 9.148 -10.625 9.445 1 85.88 98 GLY B C 1
ATOM 1784 O O . GLY B 1 98 ? 9.617 -10.633 10.586 1 85.88 98 GLY B O 1
ATOM 1785 N N . SER B 1 99 ? 8.227 -9.812 9.094 1 86.44 99 SER B N 1
ATOM 1786 C CA . SER B 1 99 ? 7.613 -8.914 10.07 1 86.44 99 SER B CA 1
ATOM 1787 C C . SER B 1 99 ? 6.141 -8.672 9.75 1 86.44 99 SER B C 1
ATOM 1789 O O . SER B 1 99 ? 5.758 -8.609 8.578 1 86.44 99 SER B O 1
ATOM 1791 N N . SER B 1 100 ? 5.348 -8.578 10.789 1 90.88 100 SER B N 1
ATOM 1792 C CA . SER B 1 100 ? 3.928 -8.273 10.656 1 90.88 100 SER B CA 1
ATOM 1793 C C . SER B 1 100 ? 3.445 -7.387 11.797 1 90.88 100 SER B C 1
ATOM 1795 O O . SER B 1 100 ? 3.953 -7.473 12.922 1 90.88 100 SER B O 1
ATOM 1797 N N . ALA B 1 101 ? 2.588 -6.562 11.453 1 92.94 101 ALA B N 1
ATOM 1798 C CA . ALA B 1 101 ? 1.979 -5.703 12.469 1 92.94 101 ALA B CA 1
ATOM 1799 C C . ALA B 1 101 ? 0.9 -6.449 13.242 1 92.94 101 ALA B C 1
ATOM 1801 O O . ALA B 1 101 ? 0.22 -7.32 12.695 1 92.94 101 ALA B O 1
ATOM 1802 N N . ASP B 1 102 ? 0.797 -6.141 14.492 1 92.81 102 ASP B N 1
ATOM 1803 C CA . ASP B 1 102 ? -0.365 -6.582 15.258 1 92.81 102 ASP B CA 1
ATOM 1804 C C . ASP B 1 102 ? -1.387 -5.453 15.398 1 92.81 102 ASP B C 1
ATOM 1806 O O . ASP B 1 102 ? -1.194 -4.363 14.859 1 92.81 102 ASP B O 1
ATOM 1810 N N . ARG B 1 103 ? -2.461 -5.805 16.125 1 94.69 103 ARG B N 1
ATOM 1811 C CA . ARG B 1 103 ? -3.564 -4.859 16.25 1 94.69 103 ARG B CA 1
ATOM 1812 C C . ARG B 1 103 ? -3.109 -3.57 16.922 1 94.69 103 ARG B C 1
ATOM 1814 O O . ARG B 1 103 ? -3.506 -2.477 16.516 1 94.69 103 ARG B O 1
ATOM 1821 N N . THR B 1 104 ? -2.328 -3.648 17.891 1 94.12 104 THR B N 1
ATOM 1822 C CA . THR B 1 104 ? -1.844 -2.492 18.625 1 94.12 104 THR B CA 1
ATOM 1823 C C . THR B 1 104 ? -1.004 -1.585 17.734 1 94.12 104 THR B C 1
ATOM 1825 O O . THR B 1 104 ? -1.176 -0.364 17.75 1 94.12 104 THR B O 1
ATOM 1828 N N . MET B 1 105 ? -0.156 -2.162 16.984 1 91.44 105 MET B N 1
ATOM 1829 C CA . MET B 1 105 ? 0.691 -1.408 16.062 1 91.44 105 MET B CA 1
ATOM 1830 C C . MET B 1 105 ? -0.151 -0.686 15.016 1 91.44 105 MET B C 1
ATOM 1832 O O . MET B 1 105 ? 0.109 0.475 14.695 1 91.44 105 MET B O 1
ATOM 1836 N N . ALA B 1 106 ? -1.12 -1.409 14.523 1 94.38 106 ALA B N 1
ATOM 1837 C CA . ALA B 1 106 ? -1.999 -0.816 13.516 1 94.38 106 ALA B CA 1
ATOM 1838 C C . ALA B 1 106 ? -2.795 0.348 14.102 1 94.38 106 ALA B C 1
ATOM 1840 O O . ALA B 1 106 ? -2.936 1.395 13.469 1 94.38 106 ALA B O 1
ATOM 1841 N N . ARG B 1 107 ? -3.297 0.159 15.281 1 94.81 107 ARG B N 1
ATOM 1842 C CA . ARG B 1 107 ? -4.035 1.222 15.961 1 94.81 107 ARG B CA 1
ATOM 1843 C C . ARG B 1 107 ? -3.154 2.449 16.172 1 94.81 107 ARG B C 1
ATOM 1845 O O . ARG B 1 107 ? -3.596 3.58 15.961 1 94.81 107 ARG B O 1
ATOM 1852 N N . ASP B 1 108 ? -2.014 2.215 16.562 1 92.25 108 ASP B N 1
ATOM 1853 C CA . ASP B 1 108 ? -1.072 3.307 16.797 1 92.25 108 ASP B CA 1
ATOM 1854 C C . ASP B 1 108 ? -0.771 4.047 15.492 1 92.25 108 ASP B C 1
ATOM 1856 O O . ASP B 1 108 ? -0.721 5.277 15.469 1 92.25 108 ASP B O 1
ATOM 1860 N N . ALA B 1 109 ? -0.561 3.305 14.43 1 92.62 109 ALA B N 1
ATOM 1861 C CA . ALA B 1 109 ? -0.295 3.9 13.125 1 92.62 109 ALA B CA 1
ATOM 1862 C C . ALA B 1 109 ? -1.445 4.805 12.688 1 92.62 109 ALA B C 1
ATOM 1864 O O . ALA B 1 109 ? -1.22 5.926 12.227 1 92.62 109 ALA B O 1
ATOM 1865 N N . VAL B 1 110 ? -2.66 4.309 12.891 1 95 110 VAL B N 1
ATOM 1866 C CA . VAL B 1 110 ? -3.832 5.07 12.477 1 95 110 VAL B CA 1
ATOM 1867 C C . VAL B 1 110 ? -3.982 6.305 13.359 1 95 110 VAL B C 1
ATOM 1869 O O . VAL B 1 110 ? -4.336 7.383 12.875 1 95 110 VAL B O 1
ATOM 1872 N N . ARG B 1 111 ? -3.736 6.156 14.617 1 93.69 111 ARG B N 1
ATOM 1873 C CA . ARG B 1 111 ? -3.805 7.281 15.547 1 93.69 111 ARG B CA 1
ATOM 1874 C C . ARG B 1 111 ? -2.799 8.367 15.172 1 93.69 111 ARG B C 1
ATOM 1876 O O . ARG B 1 111 ? -3.129 9.555 15.164 1 93.69 111 ARG B O 1
ATOM 1883 N N . ARG B 1 112 ? -1.623 7.957 14.922 1 91.56 112 ARG B N 1
ATOM 1884 C CA . ARG B 1 112 ? -0.583 8.906 14.531 1 91.56 112 ARG B CA 1
ATOM 1885 C C . ARG B 1 112 ? -0.935 9.586 13.211 1 91.56 112 ARG B C 1
ATOM 1887 O O . ARG B 1 112 ? -0.697 10.789 13.047 1 91.56 112 ARG B O 1
ATOM 1894 N N . CYS B 1 113 ? -1.411 8.828 12.336 1 94.06 113 CYS B N 1
ATOM 1895 C CA . CYS B 1 113 ? -1.885 9.367 11.062 1 94.06 113 CYS B CA 1
ATOM 1896 C C . CYS B 1 113 ? -2.941 10.445 11.297 1 94.06 113 CYS B C 1
ATOM 1898 O O . CYS B 1 113 ? -2.881 11.516 10.695 1 94.06 113 CYS B O 1
ATOM 1900 N N . ALA B 1 114 ? -3.861 10.141 12.156 1 95 114 ALA B N 1
ATOM 1901 C CA . ALA B 1 114 ? -4.93 11.086 12.461 1 95 114 ALA B CA 1
ATOM 1902 C C . ALA B 1 114 ? -4.363 12.375 13.047 1 95 114 ALA B C 1
ATOM 1904 O O . ALA B 1 114 ? -4.836 13.469 12.727 1 95 114 ALA B O 1
ATOM 1905 N N . ALA B 1 115 ? -3.412 12.266 13.852 1 93 115 ALA B N 1
ATOM 1906 C CA . ALA B 1 115 ? -2.795 13.43 14.477 1 93 115 ALA B CA 1
ATOM 1907 C C . ALA B 1 115 ? -2.123 14.32 13.43 1 93 115 ALA B C 1
ATOM 1909 O O . ALA B 1 115 ? -2.299 15.547 13.445 1 93 115 ALA B O 1
ATOM 1910 N N . VAL B 1 116 ? -1.38 13.719 12.562 1 94.06 116 VAL B N 1
ATOM 1911 C CA . VAL B 1 116 ? -0.696 14.477 11.523 1 94.06 116 VAL B CA 1
ATOM 1912 C C . VAL B 1 116 ? -1.723 15.102 10.578 1 94.06 116 VAL 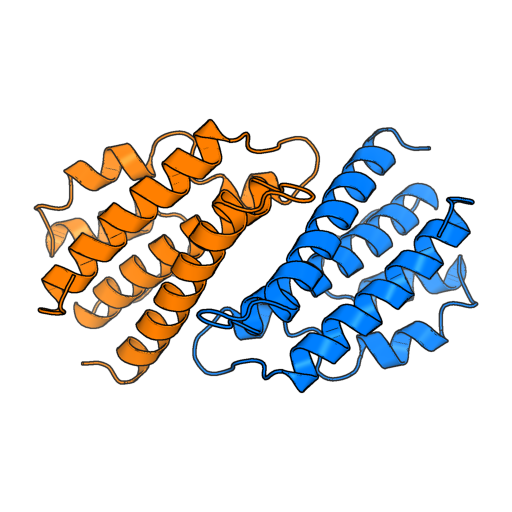B C 1
ATOM 1914 O O . VAL B 1 116 ? -1.599 16.266 10.211 1 94.06 116 VAL B O 1
ATOM 1917 N N . ARG B 1 117 ? -2.676 14.297 10.211 1 95 117 ARG B N 1
ATOM 1918 C CA . ARG B 1 117 ? -3.756 14.797 9.367 1 95 117 ARG B CA 1
ATOM 1919 C C . ARG B 1 117 ? -4.406 16.031 9.977 1 95 117 ARG B C 1
ATOM 1921 O O . ARG B 1 117 ? -4.609 17.047 9.297 1 95 117 ARG B O 1
ATOM 1928 N N . LYS B 1 118 ? -4.73 15.984 11.188 1 94.69 118 LYS B N 1
ATOM 1929 C CA . LYS B 1 118 ? -5.34 17.109 11.891 1 94.69 118 LYS B CA 1
ATOM 1930 C C . LYS B 1 118 ? -4.43 18.344 11.859 1 94.69 118 LYS B C 1
ATOM 1932 O O . LYS B 1 118 ? -4.879 19.438 11.547 1 94.69 118 LYS B O 1
ATOM 1937 N N . ALA B 1 119 ? -3.201 18.172 12.148 1 93.69 119 ALA B N 1
ATOM 1938 C CA . ALA B 1 119 ? -2.248 19.281 12.18 1 93.69 119 ALA B CA 1
ATOM 1939 C C . ALA B 1 119 ? -2.125 19.938 10.812 1 93.69 119 ALA B C 1
ATOM 1941 O O . ALA B 1 119 ? -2.156 21.172 10.703 1 93.69 119 ALA B O 1
ATOM 1942 N N . VAL B 1 120 ? -2 19.156 9.828 1 93.56 120 VAL B N 1
ATOM 1943 C CA . VAL B 1 120 ? -1.808 19.688 8.477 1 93.56 120 VAL B CA 1
ATOM 1944 C C . VAL B 1 120 ? -3.078 20.391 8.016 1 93.56 120 VAL B C 1
ATOM 1946 O O . VAL B 1 120 ? -3.014 21.484 7.449 1 93.56 120 VAL B O 1
ATOM 1949 N N . ARG B 1 121 ? -4.145 19.75 8.258 1 91.19 121 ARG B N 1
ATOM 1950 C CA . ARG B 1 121 ? -5.402 20.359 7.84 1 91.19 121 ARG B CA 1
ATOM 1951 C C . ARG B 1 121 ? -5.641 21.672 8.555 1 91.19 121 ARG B C 1
ATOM 1953 O O . ARG B 1 121 ? -6.102 22.641 7.949 1 91.19 121 ARG B O 1
ATOM 1960 N N . GLN B 1 122 ? -5.316 21.75 9.781 1 90.69 122 GLN B N 1
ATOM 1961 C CA . GLN B 1 122 ? -5.418 22.984 10.539 1 90.69 122 GLN B CA 1
ATOM 1962 C C . GLN B 1 122 ? -4.5 24.062 9.961 1 90.69 122 GLN B C 1
ATOM 1964 O O . GLN B 1 122 ? -4.867 25.234 9.914 1 90.69 122 GLN B O 1
ATOM 1969 N N . SER B 1 123 ? -3.357 23.625 9.562 1 90.25 123 SER B N 1
ATOM 1970 C CA . SER B 1 123 ? -2.4 24.578 9.016 1 90.25 123 SER B CA 1
ATOM 1971 C C . SER B 1 123 ? -2.912 25.188 7.715 1 90.25 123 SER B C 1
ATOM 1973 O O . SER B 1 123 ? -2.463 26.25 7.309 1 90.25 123 SER B O 1
ATOM 1975 N N . PHE B 1 124 ? -3.801 24.484 7.039 1 85.38 124 PHE B N 1
ATOM 1976 C CA . PHE B 1 124 ? -4.391 24.984 5.801 1 85.38 124 PHE B CA 1
ATOM 1977 C C . PHE B 1 124 ? -5.699 25.719 6.078 1 85.38 124 PHE B C 1
ATOM 1979 O O . PHE B 1 124 ? -6.289 26.312 5.172 1 85.38 124 PHE B O 1
ATOM 1986 N N . GLY B 1 125 ? -6.074 25.75 7.367 1 79.94 125 GLY B N 1
ATOM 1987 C CA . GLY B 1 125 ? -7.363 26.344 7.699 1 79.94 125 GLY B CA 1
ATOM 1988 C C . GLY B 1 125 ? -8.531 25.469 7.305 1 79.94 125 GLY B C 1
ATOM 1989 O O . GLY B 1 125 ? -9.633 25.969 7.043 1 79.94 125 GLY B O 1
ATOM 1990 N N . LEU B 1 126 ? -8.242 24.203 7.062 1 72 126 LEU B N 1
ATOM 1991 C CA . LEU B 1 126 ? -9.289 23.25 6.711 1 72 126 LEU B CA 1
ATOM 1992 C C . LEU B 1 126 ? -9.953 22.688 7.965 1 72 126 LEU B C 1
ATOM 1994 O O . LEU B 1 126 ? -9.367 22.703 9.047 1 72 126 LEU B O 1
ATOM 1998 N N . SER B 1 127 ? -11.336 22.391 7.758 1 67.56 127 SER B N 1
ATOM 1999 C CA . SER B 1 127 ? -12.031 21.75 8.867 1 67.56 127 SER B CA 1
ATOM 2000 C C . SER B 1 127 ? -11.398 20.406 9.211 1 67.56 127 SER B C 1
ATOM 2002 O O . SER B 1 127 ? -10.961 19.672 8.328 1 67.56 127 SER B O 1
ATOM 2004 N N . VAL B 1 128 ? -11.258 20.156 10.531 1 68.31 128 VAL B N 1
ATOM 2005 C CA . VAL B 1 128 ? -10.609 18.938 11 1 68.31 128 VAL B CA 1
ATOM 2006 C C . VAL B 1 128 ? -11.664 17.859 11.281 1 68.31 128 VAL B C 1
ATOM 2008 O O . VAL B 1 128 ? -12.781 18.188 11.695 1 68.31 128 VAL B O 1
#